Protein AF-A0A5N9ENJ8-F1 (afdb_monomer)

Nearest PDB structures (foldseek):
  2e7y-assembly1_A  TM=2.342E-01  e=4.769E+00  Thermotoga maritima
  7epo-assembly1_A-2  TM=2.580E-01  e=7.064E+00  Mycolicibacterium smegmatis MC2 155

Solvent-accessible surface area (backbone atoms only — not comparable to full-atom values): 13377 Å² total; per-residue (Å²): 130,87,77,76,78,78,70,38,72,47,76,42,82,70,36,34,41,37,46,44,65,45,77,41,65,90,48,96,64,94,38,57,43,40,31,26,36,40,35,36,28,32,78,52,98,89,38,86,38,46,44,34,39,36,35,33,30,79,74,77,26,28,38,28,34,6,48,69,31,91,81,50,75,92,82,69,66,75,93,44,65,88,70,44,55,52,98,83,52,57,32,45,60,46,75,59,50,72,81,84,58,46,57,52,61,63,39,49,54,55,42,54,75,74,42,42,42,64,49,32,37,73,21,68,36,55,73,64,24,72,58,61,51,68,67,54,42,63,67,43,47,62,57,54,48,50,36,42,53,47,37,43,44,38,66,58,80,60,73,76,76,81,62,42,85,49,74,48,79,58,86,76,36,33,40,11,38,31,85,46,71,48,96,89,68,45,36,32,50,30,41,30,35,29,30,72,38,85,34,15,85,79,49,54,68,60,30,83,36,52,58,29,35,39,38,55,23,77,78,70,30,27,36,25,38,13,40,90,56,47,45,48,72,48,72,61,61,74,89,81,102

Mean predicted aligned error: 8.81 Å

Foldseek 3Di:
DPDPDQDAWDDQFQKIKGKAKDFAQPDPPQGTWIAIKIFIWGQDPNDTATQKIFDQIPPQGKIWGQQPPPPQDPDDDPVCVPVQQDPDTDTGMDGDDCVVQPRRLVSVLVCCLPCVLVRSVNSVNNVVSVRGDSVSSVVGSVSNSVSRVLNRQAVDDFDADDQADDWDDDPQWIWHWHFDADPVGKTGIKTFIWGFDQHHPNDPRTDTWGQKMFTCIPPFTWIFGTRSVSRDIDTDDPVVD

Secondary structure (DSSP, 8-state):
---PPPP-EEEETTEEEEEEEEEE----SSS-EEEEEEEEEEEETTEEEEEEEEEEESS--EEEE-TT-TT----S-GGGTTTSB-TTSSSEEEEPPTTTT--HHHHHHHHHHHHHHHHHHHTT-HHHHHT--HHHHHHHHHHHHHHHHHHHHHT---------SEEEEETTEEEEEEEEE-TTS-EEEEEEEEEEEE--TTS-SEEEEEEEEEEEESSS-EEEE-GGGTT-EEE--TT--

Structure (mmCIF, N/CA/C/O backbone):
data_AF-A0A5N9ENJ8-F1
#
_entry.id   AF-A0A5N9ENJ8-F1
#
loop_
_atom_site.group_PDB
_atom_site.id
_atom_site.type_symbol
_atom_site.label_atom_id
_atom_site.label_alt_id
_atom_site.label_comp_id
_atom_site.label_asym_id
_atom_site.label_entity_id
_atom_site.label_seq_id
_atom_site.pdbx_PDB_ins_code
_atom_site.Cartn_x
_atom_site.Cartn_y
_atom_site.Cartn_z
_atom_site.occupancy
_atom_site.B_iso_or_equiv
_atom_site.auth_seq_id
_atom_site.auth_comp_id
_atom_site.auth_asym_id
_atom_site.auth_atom_id
_atom_site.pdbx_PDB_model_num
ATOM 1 N N . MET A 1 1 ? -16.360 6.186 -20.964 1.00 40.84 1 MET A N 1
ATOM 2 C CA . MET A 1 1 ? -16.919 5.608 -19.725 1.00 40.84 1 MET A CA 1
ATOM 3 C C . MET A 1 1 ? -16.612 6.584 -18.611 1.00 40.84 1 MET A C 1
ATOM 5 O O . MET A 1 1 ? -15.472 7.017 -18.528 1.00 40.84 1 MET A O 1
ATOM 9 N N . VAL A 1 2 ? -17.617 7.006 -17.845 1.00 39.22 2 VAL A N 1
ATOM 10 C CA . VAL A 1 2 ? -17.388 7.809 -16.638 1.00 39.22 2 VAL A CA 1
ATOM 11 C C . VAL A 1 2 ? -16.797 6.848 -15.617 1.00 39.22 2 VAL A C 1
ATOM 13 O O . VAL A 1 2 ? -17.452 5.877 -15.248 1.00 39.22 2 VAL A O 1
ATOM 16 N N . GLN A 1 3 ? -15.528 7.037 -15.274 1.00 51.78 3 GLN A N 1
ATOM 17 C CA . GLN A 1 3 ? -14.856 6.198 -14.295 1.00 51.78 3 GLN A CA 1
ATOM 18 C C . GLN A 1 3 ? -15.420 6.577 -12.925 1.00 51.78 3 GLN A C 1
ATOM 20 O O . GLN A 1 3 ? -15.308 7.733 -12.520 1.00 51.78 3 GLN A O 1
ATOM 25 N N . ALA A 1 4 ? -16.127 5.649 -12.278 1.00 62.47 4 ALA A N 1
ATOM 26 C CA . ALA A 1 4 ? -16.613 5.872 -10.924 1.00 62.47 4 ALA A CA 1
ATOM 27 C C . ALA A 1 4 ? -15.400 6.078 -10.009 1.00 62.47 4 ALA A C 1
ATOM 29 O O . ALA A 1 4 ? -14.408 5.359 -10.120 1.00 62.47 4 ALA A O 1
ATOM 30 N N . GLU A 1 5 ? -15.460 7.090 -9.150 1.00 79.31 5 GLU A N 1
ATOM 31 C CA . GLU A 1 5 ? -14.397 7.360 -8.190 1.00 79.31 5 GLU A CA 1
ATOM 32 C C . GLU A 1 5 ? -14.284 6.174 -7.221 1.00 79.31 5 GLU A C 1
ATOM 34 O O . GLU A 1 5 ? -15.289 5.731 -6.658 1.00 79.31 5 GLU A O 1
ATOM 39 N N . ILE A 1 6 ? -13.076 5.621 -7.064 1.00 83.81 6 ILE A N 1
ATOM 40 C CA . ILE A 1 6 ? -12.846 4.473 -6.179 1.00 83.81 6 ILE A CA 1
ATOM 41 C C . ILE A 1 6 ? -13.197 4.902 -4.752 1.00 83.81 6 ILE A C 1
ATOM 43 O O . ILE A 1 6 ? -12.620 5.855 -4.223 1.00 83.81 6 ILE A O 1
ATOM 47 N N . LYS A 1 7 ? -14.124 4.189 -4.104 1.00 91.38 7 LYS A N 1
ATOM 48 C CA . LYS A 1 7 ? -14.460 4.430 -2.697 1.00 91.38 7 LYS A CA 1
ATOM 49 C C . LYS A 1 7 ? -13.232 4.154 -1.834 1.00 91.38 7 LYS A C 1
ATOM 51 O O . LYS A 1 7 ? -12.696 3.047 -1.844 1.00 91.38 7 LYS A O 1
ATOM 56 N N . THR A 1 8 ? -12.797 5.159 -1.082 1.00 95.12 8 THR A N 1
ATOM 57 C CA . THR A 1 8 ? -11.573 5.102 -0.265 1.00 95.12 8 THR A CA 1
ATOM 58 C C . THR A 1 8 ? -11.843 5.124 1.234 1.00 95.12 8 THR A C 1
ATOM 60 O O . THR A 1 8 ? -10.928 4.829 1.994 1.00 95.12 8 THR A O 1
ATOM 63 N N . THR A 1 9 ? -13.065 5.436 1.671 1.00 97.44 9 THR A N 1
ATOM 64 C CA . THR A 1 9 ? -13.428 5.590 3.086 1.00 97.44 9 THR A CA 1
ATOM 65 C C . THR A 1 9 ? -14.595 4.679 3.455 1.00 97.44 9 THR A C 1
ATOM 67 O O . THR A 1 9 ? -15.570 4.577 2.709 1.00 97.44 9 THR A O 1
ATOM 70 N N . PHE A 1 10 ? -14.482 4.016 4.606 1.00 97.81 10 PHE A N 1
ATOM 71 C CA . PHE A 1 10 ? -15.426 3.010 5.082 1.00 97.81 10 PHE A CA 1
ATOM 72 C C . PHE A 1 10 ? -15.645 3.164 6.583 1.00 97.81 10 PHE A C 1
ATOM 74 O O . PHE A 1 10 ? -14.685 3.140 7.350 1.00 97.81 10 PHE A O 1
ATOM 81 N N . GLU A 1 11 ? -16.893 3.306 7.004 1.00 97.31 11 GLU A N 1
ATOM 82 C CA . GLU A 1 11 ? -17.265 3.414 8.415 1.00 97.31 11 GLU A CA 1
ATOM 83 C C . GLU A 1 11 ? -17.604 2.030 8.973 1.00 97.31 11 GLU A C 1
ATOM 85 O O . GLU A 1 11 ? -18.295 1.253 8.317 1.00 97.31 11 GLU A O 1
ATOM 90 N N . ALA A 1 12 ? -17.113 1.722 10.172 1.00 96.12 12 ALA A N 1
ATOM 91 C CA . ALA A 1 12 ? -17.395 0.481 10.880 1.00 96.12 12 ALA A CA 1
ATOM 92 C C . ALA A 1 12 ? -17.494 0.753 12.388 1.00 96.12 12 ALA A C 1
ATOM 94 O O . ALA A 1 12 ? -16.506 0.678 13.121 1.00 96.12 12 ALA A O 1
ATOM 95 N N . GLY A 1 13 ? -18.699 1.101 12.843 1.00 94.31 13 GLY A N 1
ATOM 96 C CA . GLY A 1 13 ? -18.941 1.465 14.238 1.00 94.31 13 GLY A CA 1
ATOM 97 C C . GLY A 1 13 ? -18.105 2.686 14.652 1.00 94.31 13 GLY A C 1
ATOM 98 O O . GLY A 1 13 ? -18.212 3.723 13.996 1.00 94.31 13 GLY A O 1
ATOM 99 N N . PRO A 1 14 ? -17.266 2.591 15.701 1.00 96.38 14 PRO A N 1
ATOM 100 C CA . PRO A 1 14 ? -16.506 3.731 16.217 1.00 96.38 14 PRO A CA 1
ATOM 101 C C . PRO A 1 14 ? -15.279 4.089 15.362 1.00 96.38 14 PRO A C 1
ATOM 103 O O . PRO A 1 14 ? -14.630 5.105 15.613 1.00 96.38 14 PRO A O 1
ATOM 106 N N . VAL A 1 15 ? -14.923 3.263 14.369 1.00 98.00 15 VAL A N 1
ATOM 107 C CA . VAL A 1 15 ? -13.746 3.482 13.521 1.00 98.00 15 VAL A CA 1
ATOM 108 C C . VAL A 1 15 ? -14.117 3.736 12.066 1.00 98.00 15 VAL A C 1
ATOM 110 O O . VAL A 1 15 ? -15.100 3.237 11.525 1.00 98.00 15 VAL A O 1
ATOM 113 N N . THR A 1 16 ? -13.266 4.502 11.398 1.00 98.38 16 THR A N 1
ATOM 114 C CA . THR A 1 16 ? -13.287 4.740 9.960 1.00 98.38 16 THR A CA 1
ATOM 115 C C . THR A 1 16 ? -12.000 4.209 9.343 1.00 98.38 16 THR A C 1
ATOM 117 O O . THR A 1 16 ? -10.902 4.621 9.724 1.00 98.38 16 THR A O 1
ATOM 120 N N . PHE A 1 17 ? -12.119 3.343 8.344 1.00 98.50 17 PHE A N 1
ATOM 121 C CA . PHE A 1 17 ? -11.008 2.916 7.505 1.00 98.50 17 PHE A CA 1
ATOM 122 C C . PHE A 1 17 ? -10.848 3.859 6.319 1.00 98.50 17 PHE A C 1
ATOM 124 O O . PHE A 1 17 ? -11.828 4.232 5.676 1.00 98.50 17 PHE A O 1
ATOM 131 N N . THR A 1 18 ? -9.610 4.218 5.994 1.00 97.88 18 THR A N 1
ATOM 132 C CA . THR A 1 18 ? -9.286 4.936 4.758 1.00 97.88 18 THR A CA 1
ATOM 133 C C . THR A 1 18 ? -8.151 4.235 4.023 1.00 97.88 18 THR A C 1
ATOM 135 O O . THR A 1 18 ? -7.078 4.054 4.590 1.00 97.88 18 THR A O 1
ATOM 138 N N . ALA A 1 19 ? -8.371 3.856 2.764 1.00 97.50 19 ALA A N 1
ATOM 139 C CA . ALA A 1 19 ? -7.356 3.283 1.884 1.00 97.50 19 ALA A CA 1
ATOM 140 C C . ALA A 1 19 ? -6.890 4.325 0.860 1.00 97.50 19 ALA A C 1
ATOM 142 O O . ALA A 1 19 ? -7.710 4.965 0.201 1.00 97.50 19 ALA A O 1
ATOM 143 N N . ARG A 1 20 ? -5.575 4.504 0.710 1.00 94.94 20 ARG A N 1
ATOM 144 C CA . ARG A 1 20 ? -4.973 5.438 -0.256 1.00 94.94 20 ARG A CA 1
ATOM 145 C C . ARG A 1 20 ? -3.733 4.832 -0.885 1.00 94.94 20 ARG A C 1
ATOM 147 O O . ARG A 1 20 ? -2.981 4.136 -0.212 1.00 94.94 20 ARG A O 1
ATOM 154 N N . HIS A 1 21 ? -3.498 5.122 -2.160 1.00 92.44 21 HIS A N 1
ATOM 155 C CA . HIS A 1 21 ? -2.198 4.853 -2.764 1.00 92.44 21 HIS A CA 1
ATOM 156 C C . HIS A 1 21 ? -1.217 5.965 -2.382 1.00 92.44 21 HIS A C 1
ATOM 158 O O . HIS A 1 21 ? -1.548 7.144 -2.508 1.00 92.44 21 HIS A O 1
ATOM 164 N N . GLU A 1 22 ? -0.016 5.600 -1.950 1.00 90.00 22 GLU A N 1
ATOM 165 C CA . GLU A 1 22 ? 1.023 6.537 -1.524 1.00 90.00 22 GLU A CA 1
ATOM 166 C C . GLU A 1 22 ? 2.356 6.230 -2.216 1.00 90.00 22 GLU A C 1
ATOM 168 O O . GLU A 1 22 ? 2.663 5.078 -2.529 1.00 90.00 22 GLU A O 1
ATOM 173 N N . LEU A 1 23 ? 3.137 7.287 -2.454 1.00 83.50 23 LEU A N 1
ATOM 174 C CA . LEU A 1 23 ? 4.566 7.196 -2.744 1.00 83.50 23 LEU A CA 1
ATOM 175 C C . LEU A 1 23 ? 5.309 7.442 -1.432 1.00 83.50 23 LEU A C 1
ATOM 177 O O . LEU A 1 23 ? 4.994 8.394 -0.720 1.00 83.50 23 LEU A O 1
ATOM 181 N N . TRP A 1 24 ? 6.276 6.592 -1.120 1.00 71.44 24 TRP A N 1
ATOM 182 C CA . TRP A 1 24 ? 7.041 6.651 0.116 1.00 71.44 24 TRP A CA 1
ATOM 183 C C . TRP A 1 24 ? 8.533 6.774 -0.197 1.00 71.44 24 TRP A C 1
ATOM 185 O O . TRP A 1 24 ? 9.171 5.848 -0.696 1.00 71.44 24 TRP A O 1
ATOM 195 N N . ASP A 1 25 ? 9.091 7.948 0.074 1.00 64.81 25 ASP A N 1
ATOM 196 C CA . ASP A 1 25 ? 10.444 8.369 -0.302 1.00 64.81 25 ASP A CA 1
ATOM 197 C C . ASP A 1 25 ? 11.521 8.027 0.743 1.00 64.81 25 ASP A C 1
ATOM 199 O O . ASP A 1 25 ? 12.684 8.385 0.575 1.00 64.81 25 ASP A O 1
ATOM 203 N N . GLY A 1 26 ? 11.172 7.271 1.790 1.00 52.94 26 GLY A N 1
ATOM 204 C CA . GLY A 1 26 ? 12.074 6.913 2.892 1.00 52.94 26 GLY A CA 1
ATOM 205 C C . GLY A 1 26 ? 13.292 6.049 2.520 1.00 52.94 26 GLY A C 1
ATOM 206 O O . GLY A 1 26 ? 14.124 5.781 3.385 1.00 52.94 26 GLY A O 1
ATOM 207 N N . ASN A 1 27 ? 13.435 5.634 1.254 1.00 51.44 27 ASN A N 1
ATOM 208 C CA . ASN A 1 27 ? 14.606 4.914 0.747 1.00 51.44 27 ASN A CA 1
ATOM 209 C C . ASN A 1 27 ? 15.532 5.839 -0.063 1.00 51.44 27 ASN A C 1
ATOM 211 O O . ASN A 1 27 ? 15.164 6.345 -1.115 1.00 51.44 27 ASN A O 1
ATOM 215 N N . ILE A 1 28 ? 16.785 5.967 0.389 1.00 46.94 28 ILE A N 1
ATOM 216 C CA . ILE A 1 28 ? 17.837 6.853 -0.164 1.00 46.94 28 ILE A CA 1
ATOM 217 C C . ILE A 1 28 ? 18.505 6.285 -1.444 1.00 46.94 28 ILE A C 1
ATOM 219 O O . ILE A 1 28 ? 19.546 6.763 -1.880 1.00 46.94 28 ILE A O 1
ATOM 223 N N . GLN A 1 29 ? 17.940 5.263 -2.091 1.00 48.88 29 GLN A N 1
ATOM 224 C CA . GLN A 1 29 ? 18.534 4.675 -3.300 1.00 48.88 29 GLN A CA 1
ATOM 225 C C . GLN A 1 29 ? 17.509 4.657 -4.443 1.00 48.88 29 GLN A C 1
ATOM 227 O O . GLN A 1 29 ? 16.580 3.852 -4.475 1.00 48.88 29 GLN A O 1
ATOM 232 N N . ASP A 1 30 ? 17.725 5.597 -5.360 1.00 54.69 30 ASP A N 1
ATOM 233 C CA . ASP A 1 30 ? 17.212 5.745 -6.723 1.00 54.69 30 ASP A CA 1
ATOM 234 C C . ASP A 1 30 ? 15.706 5.904 -6.999 1.00 54.69 30 ASP A C 1
ATOM 236 O O . ASP A 1 30 ? 15.410 6.667 -7.914 1.00 54.69 30 ASP A O 1
ATOM 240 N N . HIS A 1 31 ? 14.751 5.318 -6.258 1.00 61.41 31 HIS A N 1
ATOM 241 C CA . HIS A 1 31 ? 13.303 5.598 -6.433 1.00 61.41 31 HIS A CA 1
ATOM 242 C C . HIS A 1 31 ? 12.487 5.388 -5.146 1.00 61.41 31 HIS A C 1
ATOM 244 O O . HIS A 1 31 ? 12.773 4.485 -4.355 1.00 61.41 31 HIS A O 1
ATOM 250 N N . ALA A 1 32 ? 11.422 6.182 -4.970 1.00 72.56 32 ALA A N 1
ATOM 251 C CA . ALA A 1 32 ? 10.461 6.019 -3.876 1.00 72.56 32 ALA A CA 1
ATOM 252 C C . ALA A 1 32 ? 9.774 4.639 -3.928 1.00 72.56 32 ALA A C 1
ATOM 254 O O . ALA A 1 32 ? 9.464 4.117 -5.002 1.00 72.56 32 ALA A O 1
ATOM 255 N N . ASP A 1 33 ? 9.524 4.046 -2.760 1.00 81.06 33 ASP A N 1
ATOM 256 C CA . ASP A 1 33 ? 8.585 2.934 -2.629 1.00 81.06 33 ASP A CA 1
ATOM 257 C C . ASP A 1 33 ? 7.153 3.394 -2.901 1.00 81.06 33 ASP A C 1
ATOM 259 O O . ASP A 1 33 ? 6.864 4.589 -2.960 1.00 81.06 33 ASP A O 1
ATOM 263 N N . GLN A 1 34 ? 6.241 2.445 -3.063 1.00 85.38 34 GLN A N 1
ATOM 264 C CA . GLN A 1 34 ? 4.838 2.756 -3.280 1.00 85.38 34 GLN A CA 1
ATOM 265 C C . GLN A 1 34 ? 3.922 1.609 -2.877 1.00 85.38 34 GLN A C 1
ATOM 267 O O . GLN A 1 34 ? 4.342 0.461 -2.742 1.00 85.38 34 GLN A O 1
ATOM 272 N N . GLY A 1 35 ? 2.641 1.922 -2.748 1.00 90.69 35 GLY A N 1
ATOM 273 C CA . GLY A 1 35 ? 1.574 0.942 -2.613 1.00 90.69 35 GLY A CA 1
ATOM 274 C C . GLY A 1 35 ? 0.402 1.531 -1.851 1.00 90.69 35 GLY A C 1
ATOM 275 O O . GLY A 1 35 ? 0.177 2.738 -1.892 1.00 90.69 35 GLY A O 1
ATOM 276 N N . VAL A 1 36 ? -0.354 0.683 -1.153 1.00 95.31 36 VAL A N 1
ATOM 277 C CA . VAL A 1 36 ? -1.578 1.116 -0.468 1.00 95.31 36 VAL A CA 1
ATOM 278 C C . VAL A 1 36 ? -1.349 1.259 1.028 1.00 95.31 36 VAL A C 1
ATOM 280 O O . VAL A 1 36 ? -0.942 0.322 1.704 1.00 95.31 36 VAL A O 1
ATOM 283 N N . SER A 1 37 ? -1.647 2.441 1.543 1.00 96.12 37 SER A N 1
ATOM 284 C CA . SER A 1 37 ? -1.744 2.755 2.961 1.00 96.12 37 SER A CA 1
ATOM 285 C C . SER A 1 37 ? -3.196 2.575 3.400 1.00 96.12 37 SER A C 1
ATOM 287 O O . SER A 1 37 ? -4.106 3.139 2.786 1.00 96.12 37 SER A O 1
ATOM 289 N N . ILE A 1 38 ? -3.423 1.763 4.432 1.00 98.38 38 ILE A N 1
ATOM 290 C CA . ILE A 1 38 ? -4.734 1.564 5.055 1.00 98.38 38 ILE A CA 1
ATOM 291 C C . ILE A 1 38 ? -4.663 2.123 6.470 1.00 98.38 38 ILE A C 1
ATOM 293 O O . ILE A 1 38 ? -3.892 1.653 7.305 1.00 98.38 38 ILE A O 1
ATOM 297 N N . VAL A 1 39 ? -5.469 3.140 6.731 1.00 97.88 39 VAL A N 1
ATOM 298 C CA . VAL A 1 39 ? -5.475 3.903 7.976 1.00 97.88 39 VAL A CA 1
ATOM 299 C C . VAL A 1 39 ? -6.751 3.586 8.745 1.00 97.88 39 VAL A C 1
ATOM 301 O O . VAL A 1 39 ? -7.832 3.608 8.161 1.00 97.88 39 VAL A O 1
ATOM 304 N N . VAL A 1 40 ? -6.629 3.311 10.044 1.00 98.44 40 VAL A N 1
ATOM 305 C CA . VAL A 1 40 ? -7.758 3.168 10.974 1.00 98.44 40 VAL A CA 1
ATOM 306 C C . VAL A 1 40 ? -7.833 4.434 11.814 1.00 98.44 40 VAL A C 1
ATOM 308 O O . VAL A 1 40 ? -6.867 4.775 12.497 1.00 98.44 40 VAL A O 1
ATOM 311 N N . GLN A 1 41 ? -8.957 5.139 11.743 1.00 98.19 41 GLN A N 1
ATOM 312 C CA . GLN A 1 41 ? -9.162 6.425 12.405 1.00 98.19 41 GLN A CA 1
ATOM 313 C C . GLN A 1 41 ? -10.398 6.391 13.297 1.00 98.19 41 GLN A C 1
ATOM 315 O O . GLN A 1 41 ? -11.334 5.655 13.004 1.00 98.19 41 GLN A O 1
ATOM 320 N N . ALA A 1 42 ? -10.434 7.230 14.323 1.00 97.94 42 ALA A N 1
ATOM 321 C CA . ALA A 1 42 ? -11.639 7.511 15.101 1.00 97.94 42 ALA A CA 1
ATOM 322 C C . ALA A 1 42 ? -11.606 8.950 15.618 1.00 97.94 42 ALA A C 1
ATOM 324 O O . ALA A 1 42 ? -10.583 9.629 15.506 1.00 97.94 42 ALA A O 1
ATOM 325 N N . GLU A 1 43 ? -12.716 9.409 16.184 1.00 96.88 43 GLU A N 1
ATOM 326 C CA . GLU A 1 43 ? -12.742 10.662 16.930 1.00 96.88 43 GLU A CA 1
ATOM 327 C C . GLU A 1 43 ? -12.141 10.445 18.326 1.00 96.88 43 GLU A C 1
ATOM 329 O O . GLU A 1 43 ? -12.640 9.645 19.115 1.00 96.88 43 GLU A O 1
ATOM 334 N N . VAL A 1 44 ? -11.055 11.151 18.634 1.00 95.00 44 VAL A N 1
ATOM 335 C CA . VAL A 1 44 ? -10.405 11.154 19.947 1.00 95.00 44 VAL A CA 1
ATOM 336 C C . VAL A 1 44 ? -10.288 12.607 20.387 1.00 95.00 44 VAL A C 1
ATOM 338 O O . VAL A 1 44 ? -9.686 13.423 19.698 1.00 95.00 44 VAL A O 1
ATOM 341 N N . ASN A 1 45 ? -10.885 12.952 21.530 1.00 92.25 45 ASN A N 1
ATOM 342 C CA . ASN A 1 45 ? -10.892 14.322 22.066 1.00 92.25 45 ASN A CA 1
ATOM 343 C C . ASN A 1 45 ? -11.405 15.393 21.074 1.00 92.25 45 ASN A C 1
ATOM 345 O O . ASN A 1 45 ? -10.953 16.535 21.113 1.00 92.25 45 ASN A O 1
ATOM 349 N N . GLY A 1 46 ? -12.352 15.036 20.199 1.00 91.75 46 GLY A N 1
ATOM 350 C CA . GLY A 1 46 ? -12.926 15.945 19.198 1.00 91.75 46 GLY A CA 1
ATOM 351 C C . GLY A 1 46 ? -12.108 16.088 17.910 1.00 91.75 46 GLY A C 1
ATOM 352 O O . GLY A 1 46 ? -12.475 16.881 17.044 1.00 91.75 46 GLY A O 1
ATOM 353 N N . GLU A 1 47 ? -11.019 15.330 17.756 1.00 93.62 47 GLU A N 1
ATOM 354 C CA . GLU A 1 47 ? -10.188 15.321 16.552 1.00 93.62 47 GLU A CA 1
ATOM 355 C C . GLU A 1 47 ? -10.183 13.942 15.890 1.00 93.62 47 GLU A C 1
ATOM 357 O O . GLU A 1 47 ? -10.279 12.906 16.546 1.00 93.62 47 GLU A O 1
ATOM 362 N N . LYS A 1 48 ? -10.065 13.912 14.559 1.00 94.69 48 LYS A N 1
ATOM 363 C CA . LYS A 1 48 ? -9.943 12.657 13.815 1.00 94.69 48 LYS A CA 1
ATOM 364 C C . LYS A 1 48 ? -8.508 12.146 13.920 1.00 94.69 48 LYS A C 1
ATOM 366 O O . LYS A 1 48 ? -7.638 12.629 13.201 1.00 94.69 48 LYS A O 1
ATOM 371 N N . THR A 1 49 ? -8.291 11.144 14.760 1.00 95.94 49 THR A N 1
ATOM 372 C CA . THR A 1 49 ? -6.965 10.616 15.091 1.00 95.94 49 THR A CA 1
ATOM 373 C C . THR A 1 49 ? -6.697 9.292 14.390 1.00 95.94 49 THR A C 1
ATOM 375 O O . THR A 1 49 ? -7.569 8.422 14.318 1.00 95.94 49 THR A O 1
ATOM 378 N N . ILE A 1 50 ? -5.479 9.111 13.881 1.00 96.94 50 ILE A N 1
ATOM 379 C CA . ILE A 1 50 ? -5.007 7.838 13.337 1.00 96.94 50 ILE A CA 1
ATOM 380 C C . ILE A 1 50 ? -4.597 6.905 14.479 1.00 96.94 50 ILE A C 1
ATOM 382 O O . ILE A 1 50 ? -3.572 7.093 15.134 1.00 96.94 50 ILE A O 1
ATOM 386 N N . LEU A 1 51 ? -5.371 5.836 14.654 1.00 97.12 51 LEU A N 1
ATOM 387 C CA . LEU A 1 51 ? -5.147 4.834 15.694 1.00 97.12 51 LEU A CA 1
ATOM 388 C C . LEU A 1 51 ? -4.144 3.767 15.245 1.00 97.12 51 LEU A C 1
ATOM 390 O O . LEU A 1 51 ? -3.270 3.358 16.009 1.00 97.12 51 LEU A O 1
ATOM 394 N N . LEU A 1 52 ? -4.271 3.313 13.995 1.00 97.81 52 LEU A N 1
ATOM 395 C CA . LEU A 1 52 ? -3.412 2.309 13.367 1.00 97.81 52 LEU A CA 1
ATOM 396 C C . LEU A 1 52 ? -3.155 2.684 11.910 1.00 97.81 52 LEU A C 1
ATOM 398 O O . LEU A 1 52 ? -4.011 3.266 11.239 1.00 97.81 52 LEU A O 1
ATOM 402 N N . ARG A 1 53 ? -2.005 2.268 11.388 1.00 96.62 53 ARG A N 1
ATOM 403 C CA . ARG A 1 53 ? -1.681 2.388 9.964 1.00 96.62 53 ARG A CA 1
ATOM 404 C C . ARG A 1 53 ? -1.042 1.105 9.457 1.00 96.62 53 ARG A C 1
ATOM 406 O O . ARG A 1 53 ? -0.112 0.606 10.077 1.00 96.62 53 ARG A O 1
ATOM 413 N N . PHE A 1 54 ? -1.503 0.605 8.318 1.00 97.31 54 PHE A N 1
ATOM 414 C CA . PHE A 1 54 ? -0.942 -0.545 7.615 1.00 97.31 54 PHE A CA 1
ATOM 415 C C . PHE A 1 54 ? -0.386 -0.085 6.268 1.00 97.31 54 PHE A C 1
ATOM 417 O O . PHE A 1 54 ? -1.132 0.334 5.384 1.00 97.31 54 PHE A O 1
ATOM 424 N N . ASN A 1 55 ? 0.928 -0.172 6.106 1.00 94.75 55 ASN A N 1
ATOM 425 C CA . ASN A 1 55 ? 1.624 0.124 4.863 1.00 94.75 55 ASN A CA 1
ATOM 426 C C . ASN A 1 55 ? 1.741 -1.159 4.042 1.00 94.75 55 ASN A C 1
ATOM 428 O O . ASN A 1 55 ? 2.616 -1.994 4.277 1.00 94.75 55 ASN A O 1
ATOM 432 N N . CYS A 1 56 ? 0.861 -1.312 3.058 1.00 95.31 56 CYS A N 1
ATOM 433 C CA . CYS A 1 56 ? 0.889 -2.399 2.087 1.00 95.31 56 CYS A CA 1
ATOM 434 C C . CYS A 1 56 ? 1.696 -1.975 0.850 1.00 95.31 56 CYS A C 1
ATOM 436 O O . CYS A 1 56 ? 1.170 -1.924 -0.266 1.00 95.31 56 CYS A O 1
ATOM 438 N N . PHE A 1 57 ? 2.961 -1.613 1.072 1.00 91.00 57 PHE A N 1
ATOM 439 C CA . PHE A 1 57 ? 3.889 -1.177 0.028 1.00 91.00 57 PHE A CA 1
ATOM 440 C C . PHE A 1 57 ? 4.598 -2.351 -0.652 1.00 91.00 57 PHE A C 1
ATOM 442 O O . PHE A 1 57 ? 4.553 -3.489 -0.176 1.00 91.00 57 PHE A O 1
ATOM 449 N N . ASP A 1 58 ? 5.239 -2.085 -1.789 1.00 85.31 58 ASP A N 1
ATOM 450 C CA . ASP A 1 58 ? 5.955 -3.111 -2.543 1.00 85.31 58 ASP A CA 1
ATOM 451 C C . ASP A 1 58 ? 7.096 -3.710 -1.707 1.00 85.31 58 ASP A C 1
ATOM 453 O O . ASP A 1 58 ? 7.223 -4.943 -1.642 1.00 85.31 58 ASP A O 1
ATOM 457 N N . ILE A 1 59 ? 7.873 -2.848 -1.029 1.00 82.81 59 ILE A N 1
ATOM 458 C CA . ILE A 1 59 ? 9.053 -3.241 -0.245 1.00 82.81 59 ILE A CA 1
ATOM 459 C C . ILE A 1 59 ? 8.855 -3.040 1.263 1.00 82.81 59 ILE A C 1
ATOM 461 O O . ILE A 1 59 ? 8.886 -4.023 2.001 1.00 82.81 59 ILE A O 1
ATOM 465 N N . GLU A 1 60 ? 8.631 -1.816 1.745 1.00 84.25 60 GLU A N 1
ATOM 466 C CA . GLU A 1 60 ? 8.543 -1.504 3.184 1.00 84.25 60 GLU A CA 1
ATOM 467 C C . GLU A 1 60 ? 7.146 -1.784 3.750 1.00 84.25 60 GLU A C 1
ATOM 469 O O . GLU A 1 60 ? 6.416 -0.912 4.233 1.00 84.25 60 GLU A O 1
ATOM 474 N N . ARG A 1 61 ? 6.778 -3.066 3.699 1.00 90.75 61 ARG A N 1
ATOM 475 C CA . ARG A 1 61 ? 5.550 -3.599 4.287 1.00 90.75 61 ARG A CA 1
ATOM 476 C C . ARG A 1 61 ? 5.629 -3.487 5.801 1.00 90.75 61 ARG A C 1
ATOM 478 O O . ARG A 1 61 ? 6.524 -4.053 6.430 1.00 90.75 61 ARG A O 1
ATOM 485 N N . SER A 1 62 ? 4.705 -2.751 6.397 1.00 92.56 62 SER A N 1
ATOM 486 C CA . SER A 1 62 ? 4.746 -2.463 7.830 1.00 92.56 62 SER A CA 1
ATOM 487 C C . SER A 1 62 ? 3.370 -2.149 8.398 1.00 92.56 62 SER A C 1
ATOM 489 O O . SER A 1 62 ? 2.418 -1.890 7.667 1.00 92.56 62 SER A O 1
ATOM 491 N N . TYR A 1 63 ? 3.260 -2.166 9.719 1.00 94.31 63 TYR A N 1
ATOM 492 C CA . TYR A 1 63 ? 2.106 -1.658 10.447 1.00 94.31 63 TYR A CA 1
ATOM 493 C C . TYR A 1 63 ? 2.564 -0.860 11.667 1.00 94.31 63 TYR A C 1
ATOM 495 O O . TYR A 1 63 ? 3.632 -1.114 12.225 1.00 94.31 63 TYR A O 1
ATOM 503 N N . ILE A 1 64 ? 1.781 0.142 12.049 1.00 92.62 64 ILE A N 1
ATOM 504 C CA . ILE A 1 64 ? 2.140 1.137 13.058 1.00 92.62 64 ILE A CA 1
ATOM 505 C C . ILE A 1 64 ? 1.004 1.244 14.070 1.00 92.62 64 ILE A C 1
ATOM 507 O O . ILE A 1 64 ? -0.144 1.480 13.688 1.00 92.62 64 ILE A O 1
ATOM 511 N N . TYR A 1 65 ? 1.339 1.095 15.351 1.00 93.81 65 TYR A N 1
ATOM 512 C CA . TYR A 1 65 ? 0.432 1.366 16.466 1.00 93.81 65 TYR A CA 1
ATOM 513 C C . TYR A 1 65 ? 0.523 2.820 16.900 1.00 93.81 65 TYR A C 1
ATOM 515 O O . TYR A 1 65 ? 1.636 3.324 17.052 1.00 93.81 65 TYR A O 1
ATOM 523 N N . GLY A 1 66 ? -0.627 3.454 17.138 1.00 92.81 66 GLY A N 1
ATOM 524 C CA . GLY A 1 66 ? -0.734 4.795 17.711 1.00 92.81 66 GLY A CA 1
ATOM 525 C C . GLY A 1 66 ? 0.167 5.838 17.043 1.00 92.81 66 GLY A C 1
ATOM 526 O O . GLY A 1 66 ? 0.899 6.511 17.765 1.00 92.81 66 GLY A O 1
ATOM 527 N N . PRO A 1 67 ? 0.175 5.974 15.700 1.00 91.12 67 PRO A N 1
ATOM 528 C CA . PRO A 1 67 ? 1.032 6.945 15.012 1.00 91.12 67 PRO A CA 1
ATOM 529 C C . PRO A 1 67 ? 0.771 8.401 15.424 1.00 91.12 67 PRO A C 1
ATOM 531 O O . PRO A 1 67 ? 1.624 9.248 15.190 1.00 91.12 67 PRO A O 1
ATOM 534 N N . GLU A 1 68 ? -0.371 8.686 16.052 1.00 92.00 68 GLU A N 1
ATOM 535 C CA . GLU A 1 68 ? -0.726 9.998 16.607 1.00 92.00 68 GLU A CA 1
ATOM 536 C C . GLU A 1 68 ? -0.971 9.949 18.129 1.00 92.00 68 GLU A C 1
ATOM 538 O O . GLU A 1 68 ? -1.511 10.892 18.700 1.00 92.00 68 GLU A O 1
ATOM 543 N N . ASN A 1 69 ? -0.571 8.867 18.812 1.00 90.69 69 ASN A N 1
ATOM 544 C CA . ASN A 1 69 ? -0.705 8.750 20.265 1.00 90.69 69 ASN A CA 1
ATOM 545 C C . ASN A 1 69 ? 0.589 9.206 20.977 1.00 90.69 69 ASN A C 1
ATOM 547 O O . ASN A 1 69 ? 1.583 8.472 20.934 1.00 90.69 69 ASN A O 1
ATOM 551 N N . PRO A 1 70 ? 0.609 10.375 21.651 1.00 85.50 70 PRO A N 1
ATOM 552 C CA . PRO A 1 70 ? 1.786 10.849 22.390 1.00 85.50 70 PRO A CA 1
ATOM 553 C C . PRO A 1 70 ? 2.122 9.997 23.609 1.00 85.50 70 PRO A C 1
ATOM 555 O O . PRO A 1 70 ? 3.284 9.924 24.001 1.00 85.50 70 PRO A O 1
ATOM 558 N N . ASP A 1 71 ? 1.123 9.322 24.169 1.00 86.25 71 ASP A N 1
ATOM 559 C CA . ASP A 1 71 ? 1.237 8.552 25.401 1.00 86.25 71 ASP A CA 1
ATOM 560 C C . ASP A 1 71 ? 1.406 7.050 25.125 1.00 86.25 71 ASP A C 1
ATOM 562 O O . ASP A 1 71 ? 1.241 6.215 26.023 1.00 86.25 71 ASP A O 1
ATOM 566 N N . LEU A 1 72 ? 1.725 6.675 23.876 1.00 86.44 72 LEU A N 1
ATOM 567 C CA . LEU A 1 72 ? 1.915 5.278 23.508 1.00 86.44 72 LEU A CA 1
ATOM 568 C C . LEU A 1 72 ? 3.045 4.665 24.338 1.00 86.44 72 LEU A C 1
ATOM 570 O O . LEU A 1 72 ? 4.210 5.060 24.255 1.00 86.44 72 LEU A O 1
ATOM 574 N N . LYS A 1 73 ? 2.705 3.635 25.113 1.00 79.19 73 LYS A N 1
ATOM 575 C CA . LYS A 1 73 ? 3.678 2.929 25.944 1.00 79.19 73 LYS A CA 1
ATOM 576 C C . LYS A 1 73 ? 4.726 2.245 25.070 1.00 79.19 73 LYS A C 1
ATOM 578 O O . LYS A 1 73 ? 4.406 1.506 24.135 1.00 79.19 73 LYS A O 1
ATOM 583 N N . SER A 1 74 ? 5.996 2.433 25.419 1.00 68.19 74 SER A N 1
ATOM 584 C CA . SER A 1 74 ? 7.101 1.706 24.796 1.00 68.19 74 SER A CA 1
ATOM 585 C C . SER A 1 74 ? 7.136 0.258 25.301 1.00 68.19 74 SER A C 1
ATOM 587 O O . SER A 1 74 ? 7.947 -0.103 26.144 1.00 68.19 74 SER A O 1
ATOM 589 N N . ASP A 1 75 ? 6.239 -0.586 24.784 1.00 65.69 75 ASP A N 1
ATOM 590 C CA . ASP A 1 75 ? 6.182 -2.012 25.135 1.00 65.69 75 ASP A CA 1
ATOM 591 C C . ASP A 1 75 ? 6.811 -2.870 24.039 1.00 65.69 75 ASP A C 1
ATOM 593 O O . ASP A 1 75 ? 6.253 -3.049 22.947 1.00 65.69 75 ASP A O 1
ATOM 597 N N . GLY A 1 76 ? 8.017 -3.382 24.289 1.00 63.19 76 GLY A N 1
ATOM 598 C CA . GLY A 1 76 ? 8.737 -4.302 23.408 1.00 63.19 76 GLY A CA 1
ATOM 599 C C . GLY A 1 76 ? 10.078 -4.746 23.998 1.00 63.19 76 GLY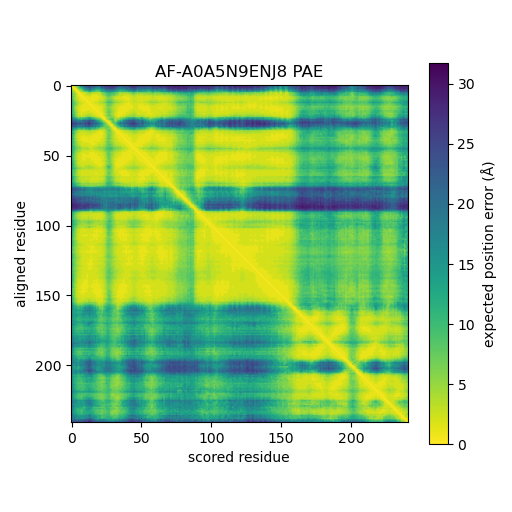 A C 1
ATOM 600 O O . GLY A 1 76 ? 10.441 -4.310 25.088 1.00 63.19 76 GLY A O 1
ATOM 601 N N . PRO A 1 77 ? 10.828 -5.616 23.301 1.00 61.91 77 PRO A N 1
ATOM 602 C CA . PRO A 1 77 ? 12.129 -6.064 23.779 1.00 61.91 77 PRO A CA 1
ATOM 603 C C . PRO A 1 77 ? 13.039 -4.859 24.036 1.00 61.91 77 PRO A C 1
ATOM 605 O O . PRO A 1 77 ? 13.278 -4.074 23.120 1.00 61.91 77 PRO A O 1
ATOM 608 N N . MET A 1 78 ? 13.577 -4.734 25.253 1.00 63.59 78 MET A N 1
ATOM 609 C CA . MET A 1 78 ? 14.453 -3.616 25.651 1.00 63.59 78 MET A CA 1
ATOM 610 C C . MET A 1 78 ? 15.640 -3.414 24.696 1.00 63.59 78 MET A C 1
ATOM 612 O O . MET A 1 78 ? 16.100 -2.295 24.504 1.00 63.59 78 MET A O 1
ATOM 616 N N . MET A 1 79 ? 16.092 -4.486 24.037 1.00 62.78 79 MET A N 1
ATOM 617 C CA . MET A 1 79 ? 17.161 -4.463 23.028 1.00 62.78 79 MET A CA 1
ATOM 618 C C . MET A 1 79 ? 16.813 -3.659 21.761 1.00 62.78 79 MET A C 1
ATOM 620 O O . MET A 1 79 ? 17.702 -3.357 20.967 1.00 62.78 79 MET A O 1
ATOM 624 N N . LEU A 1 80 ? 15.532 -3.346 21.548 1.00 55.62 80 LEU A N 1
ATOM 625 C CA . LEU A 1 80 ? 15.014 -2.577 20.414 1.00 55.62 80 LEU A CA 1
ATOM 626 C C . LEU A 1 80 ? 14.578 -1.153 20.804 1.00 55.62 80 LEU A C 1
ATOM 628 O O . LEU A 1 80 ? 14.165 -0.388 19.929 1.00 55.62 80 LEU A O 1
ATOM 632 N N . ALA A 1 81 ? 14.680 -0.783 22.087 1.00 57.09 81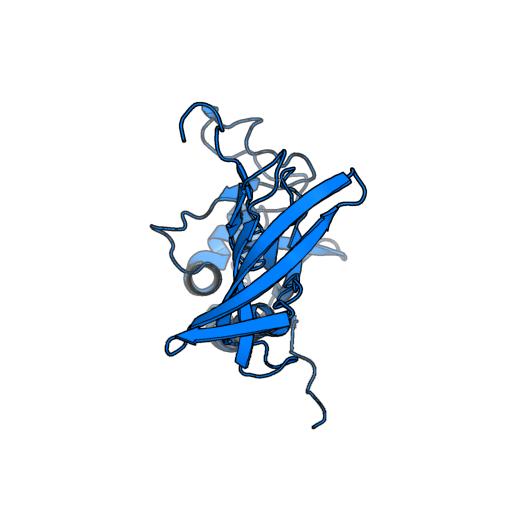 ALA A N 1
ATOM 633 C CA . ALA A 1 81 ? 14.394 0.573 22.552 1.00 57.09 81 ALA A CA 1
ATOM 634 C C . ALA A 1 81 ? 15.288 1.592 21.814 1.00 57.09 81 ALA A C 1
ATOM 636 O O . ALA A 1 81 ? 16.483 1.352 21.632 1.00 57.09 81 ALA A O 1
ATOM 637 N N . GLY A 1 82 ? 14.702 2.688 21.320 1.00 55.97 82 GLY A N 1
ATOM 638 C CA . GLY A 1 82 ? 15.394 3.696 20.502 1.00 55.97 82 GLY A CA 1
ATOM 639 C C . GLY A 1 82 ? 15.704 3.294 19.049 1.00 55.97 82 GLY A C 1
ATOM 640 O O . GLY A 1 82 ? 16.258 4.102 18.311 1.00 55.97 82 GLY A O 1
ATOM 641 N N . ARG A 1 83 ? 15.369 2.066 18.607 1.00 52.66 83 ARG A N 1
ATOM 642 C CA . ARG A 1 83 ? 15.488 1.622 17.194 1.00 52.66 83 ARG A CA 1
ATOM 643 C C . ARG A 1 83 ? 14.146 1.416 16.489 1.00 52.66 83 ARG A C 1
ATOM 645 O O . ARG A 1 83 ? 14.115 1.346 15.266 1.00 52.66 83 ARG A O 1
ATOM 652 N N . THR A 1 84 ? 13.059 1.274 17.249 1.00 51.00 84 THR A N 1
ATOM 653 C CA . THR A 1 84 ? 11.674 1.168 16.739 1.00 51.00 84 THR A CA 1
ATOM 654 C C . THR A 1 84 ? 10.905 2.485 16.820 1.00 51.00 84 THR A C 1
ATOM 656 O O . THR A 1 84 ? 9.709 2.515 16.538 1.00 51.00 84 THR A O 1
ATOM 659 N N . GLU A 1 85 ? 11.570 3.547 17.267 1.00 51.62 85 GLU A N 1
ATOM 660 C CA . GLU A 1 85 ? 11.068 4.914 17.192 1.00 51.62 85 GLU A CA 1
ATOM 661 C C . GLU A 1 85 ? 11.275 5.367 15.747 1.00 51.62 85 GLU A C 1
ATOM 663 O O . GLU A 1 85 ? 12.400 5.354 15.242 1.00 51.62 85 GLU A O 1
ATOM 668 N N . ASN A 1 86 ? 10.182 5.656 15.040 1.00 48.97 86 ASN A N 1
ATOM 669 C CA . ASN A 1 86 ? 10.251 6.156 13.672 1.00 48.97 86 ASN A CA 1
ATOM 670 C C . ASN A 1 86 ? 11.191 7.366 13.623 1.00 48.97 86 ASN A C 1
ATOM 672 O O . ASN A 1 86 ? 11.095 8.273 14.446 1.00 48.97 86 ASN A O 1
ATOM 676 N N . SER A 1 87 ? 12.037 7.434 12.598 1.00 42.53 87 SER A N 1
ATOM 677 C CA . SER A 1 87 ? 12.907 8.586 12.330 1.00 42.53 87 SER A CA 1
ATOM 678 C C . SER A 1 87 ? 12.141 9.883 12.006 1.00 42.53 87 SER A C 1
ATOM 680 O O . SER A 1 87 ? 12.769 10.913 11.771 1.00 42.53 87 SER A O 1
ATOM 682 N N . THR A 1 88 ? 10.802 9.848 11.975 1.00 43.81 88 THR A N 1
ATOM 683 C CA . THR A 1 88 ? 9.939 10.922 11.460 1.00 43.81 88 THR A CA 1
ATOM 684 C C . THR A 1 88 ? 8.616 11.151 12.209 1.00 43.81 88 THR A C 1
ATOM 686 O O . THR A 1 88 ? 7.883 12.055 11.817 1.00 43.81 88 THR A O 1
ATOM 689 N N . GLY A 1 89 ? 8.261 10.415 13.272 1.00 53.91 89 GLY A N 1
ATOM 690 C CA . GLY A 1 89 ? 6.956 10.635 13.915 1.00 53.91 89 GLY A CA 1
ATOM 691 C C . GLY A 1 89 ? 6.598 9.656 15.027 1.00 53.91 89 GLY A C 1
ATOM 692 O O . GLY A 1 89 ? 7.272 8.657 15.236 1.00 53.91 89 GLY A O 1
ATOM 693 N N . MET A 1 90 ? 5.537 9.967 15.760 1.00 68.62 90 MET A N 1
ATOM 694 C CA . MET A 1 90 ? 5.037 9.190 16.896 1.00 68.62 90 MET A CA 1
ATOM 695 C C . MET A 1 90 ? 4.578 7.774 16.473 1.00 68.62 90 MET A C 1
ATOM 697 O O . MET A 1 90 ? 4.443 7.462 15.286 1.00 68.62 90 MET A O 1
ATOM 701 N N . GLY A 1 91 ? 4.359 6.894 17.453 1.00 81.81 91 GLY A N 1
ATOM 702 C CA . GLY A 1 91 ? 3.878 5.525 17.244 1.00 81.81 91 GLY A CA 1
ATOM 703 C C . GLY A 1 91 ? 4.957 4.443 17.166 1.00 81.81 91 GLY A C 1
ATOM 704 O O . GLY A 1 91 ? 6.159 4.709 17.175 1.00 81.81 91 GLY A O 1
ATOM 705 N N . LYS A 1 92 ? 4.514 3.181 17.101 1.00 86.06 92 LYS A N 1
ATOM 706 C CA . LYS A 1 92 ? 5.394 2.004 17.091 1.00 86.06 92 LYS A CA 1
ATOM 707 C C . LYS A 1 92 ? 5.231 1.169 15.828 1.00 86.06 92 LYS A C 1
ATOM 709 O O . LYS A 1 92 ? 4.210 0.501 15.657 1.00 86.06 92 LYS A O 1
ATOM 714 N N . MET A 1 93 ? 6.256 1.186 14.976 1.00 86.56 93 MET A N 1
ATOM 715 C CA . MET A 1 93 ? 6.292 0.463 13.704 1.00 86.56 93 MET A CA 1
ATOM 716 C C . MET A 1 93 ? 6.812 -0.972 13.864 1.00 86.56 93 MET A C 1
ATOM 718 O O . MET A 1 93 ? 7.784 -1.230 14.574 1.00 86.56 93 MET A O 1
ATOM 722 N N . TYR A 1 94 ? 6.199 -1.890 13.122 1.00 89.12 94 TYR A N 1
ATOM 723 C CA . TYR A 1 94 ? 6.652 -3.260 12.910 1.00 89.12 94 TYR A CA 1
ATOM 724 C C . TYR A 1 94 ? 6.676 -3.566 11.413 1.00 89.12 94 TYR A C 1
ATOM 726 O O . TYR A 1 94 ? 5.786 -3.147 10.674 1.00 89.12 94 TYR A O 1
ATOM 734 N N . ARG A 1 95 ? 7.692 -4.304 10.961 1.00 90.06 95 ARG A N 1
ATOM 735 C CA . ARG A 1 95 ? 7.798 -4.775 9.573 1.00 90.06 95 ARG A CA 1
ATOM 736 C C . ARG A 1 95 ? 7.054 -6.094 9.397 1.00 90.06 95 ARG A C 1
ATOM 738 O O . ARG A 1 95 ? 7.055 -6.918 10.306 1.00 90.06 95 ARG A O 1
ATOM 745 N N . MET A 1 96 ? 6.457 -6.280 8.225 1.00 91.56 96 MET A N 1
ATOM 746 C CA . MET A 1 96 ? 5.886 -7.558 7.802 1.00 91.56 96 MET A CA 1
ATOM 747 C C . MET A 1 96 ? 6.949 -8.370 7.063 1.00 91.56 96 MET A C 1
ATOM 749 O O . MET A 1 96 ? 7.720 -7.819 6.273 1.00 91.56 96 MET A O 1
ATOM 753 N N . ASP A 1 97 ? 6.972 -9.678 7.286 1.00 89.50 97 ASP A N 1
ATOM 754 C CA . ASP A 1 97 ? 7.860 -10.591 6.581 1.00 89.50 97 ASP A CA 1
ATOM 755 C C . ASP A 1 97 ? 7.246 -10.963 5.217 1.00 89.50 97 ASP A C 1
ATOM 757 O O . ASP A 1 97 ? 6.189 -11.596 5.157 1.00 89.50 97 ASP A O 1
ATOM 761 N N . PRO A 1 98 ? 7.884 -10.618 4.086 1.00 83.56 98 PRO A N 1
ATOM 762 C CA . PRO A 1 98 ? 7.312 -10.868 2.765 1.00 83.56 98 PRO A CA 1
ATOM 763 C C . PRO A 1 98 ? 7.171 -12.360 2.420 1.00 83.56 98 PRO A C 1
ATOM 765 O O . PRO A 1 98 ? 6.423 -12.688 1.498 1.00 83.56 98 PRO A O 1
ATOM 768 N N . THR A 1 99 ? 7.870 -13.245 3.133 1.00 85.69 99 THR A N 1
ATOM 769 C CA . THR A 1 99 ? 7.846 -14.700 2.947 1.00 85.69 99 THR A CA 1
ATOM 770 C C . THR A 1 99 ? 6.801 -15.351 3.848 1.00 85.69 99 THR A C 1
ATOM 772 O O . THR A 1 99 ? 6.014 -16.170 3.378 1.00 85.69 99 THR A O 1
ATOM 775 N N . ALA A 1 100 ? 6.782 -14.996 5.135 1.00 89.94 100 ALA A N 1
ATOM 776 C CA . ALA A 1 100 ? 5.909 -15.627 6.123 1.00 89.94 100 ALA A CA 1
ATOM 777 C C . ALA A 1 100 ? 4.499 -15.012 6.167 1.00 89.94 100 ALA A C 1
ATOM 779 O O . ALA A 1 100 ? 3.521 -15.745 6.324 1.00 89.94 100 ALA A O 1
ATOM 780 N N . ASP A 1 101 ? 4.375 -13.691 5.995 1.00 90.06 101 ASP A N 1
ATOM 781 C CA . ASP A 1 101 ? 3.091 -12.979 6.075 1.00 90.06 101 ASP A CA 1
ATOM 782 C C . ASP A 1 101 ? 2.353 -12.927 4.726 1.00 90.06 101 ASP A C 1
ATOM 784 O O . ASP A 1 101 ? 1.127 -12.782 4.678 1.00 90.06 101 ASP A O 1
ATOM 788 N N . GLY A 1 102 ? 3.080 -13.097 3.618 1.00 91.19 102 GLY A N 1
ATOM 789 C CA . GLY A 1 102 ? 2.525 -13.156 2.268 1.00 91.19 102 GLY A CA 1
ATOM 790 C C . GLY A 1 102 ? 2.095 -11.792 1.715 1.00 91.19 102 GLY A C 1
ATOM 791 O O . GLY A 1 102 ? 2.852 -10.818 1.736 1.00 91.19 102 GLY A O 1
ATOM 792 N N . ASN A 1 103 ? 0.892 -11.727 1.128 1.00 93.69 103 ASN A N 1
ATOM 793 C CA . ASN A 1 103 ? 0.368 -10.492 0.538 1.00 93.69 103 ASN A CA 1
ATOM 794 C C . ASN A 1 103 ? -0.068 -9.507 1.643 1.00 93.69 103 ASN A C 1
ATOM 796 O O . ASN A 1 103 ? -0.951 -9.857 2.427 1.00 93.69 103 ASN A O 1
ATOM 800 N N . PRO A 1 104 ? 0.459 -8.267 1.677 1.00 95.94 104 PRO A N 1
ATOM 801 C CA . PRO A 1 104 ? 0.221 -7.350 2.792 1.00 95.94 104 PRO A CA 1
ATOM 802 C C . PRO A 1 104 ? -1.229 -6.854 2.890 1.00 95.94 104 PRO A C 1
ATOM 804 O O . PRO A 1 104 ? -1.721 -6.653 3.997 1.00 95.94 104 PRO A O 1
ATOM 807 N N . ILE A 1 105 ? -1.952 -6.718 1.769 1.00 97.69 105 ILE A N 1
ATOM 808 C CA . ILE A 1 105 ? -3.379 -6.352 1.801 1.00 97.69 105 ILE A CA 1
ATOM 809 C C . ILE A 1 105 ? -4.179 -7.498 2.427 1.00 97.69 105 ILE A C 1
ATOM 811 O O . ILE A 1 105 ? -4.898 -7.288 3.400 1.00 97.69 105 ILE A O 1
ATOM 815 N N . GLY A 1 106 ? -4.001 -8.725 1.928 1.00 96.88 106 GLY A N 1
ATOM 816 C CA . GLY A 1 106 ? -4.689 -9.904 2.464 1.00 96.88 106 GLY A CA 1
ATOM 817 C C . GLY A 1 106 ? -4.360 -10.169 3.937 1.00 96.88 106 GLY A C 1
ATOM 818 O O . GLY A 1 106 ? -5.254 -10.495 4.720 1.00 96.88 106 GLY A O 1
ATOM 819 N N . TRP A 1 107 ? -3.098 -9.974 4.333 1.00 97.69 107 TRP A N 1
ATOM 820 C CA . TRP A 1 107 ? -2.681 -10.040 5.732 1.00 97.69 107 TRP A CA 1
ATOM 821 C C . TRP A 1 107 ? -3.405 -8.983 6.569 1.00 97.69 107 TRP A C 1
ATOM 823 O O . TRP A 1 107 ? -4.039 -9.334 7.559 1.00 97.69 107 TRP A O 1
ATOM 833 N N . THR A 1 108 ? -3.410 -7.720 6.128 1.00 98.19 108 THR A N 1
ATOM 834 C CA . THR A 1 108 ? -4.083 -6.615 6.831 1.00 98.19 108 THR A CA 1
ATOM 835 C C . THR A 1 108 ? -5.562 -6.910 7.061 1.00 98.19 108 THR A C 1
ATOM 837 O O . THR A 1 108 ? -6.039 -6.796 8.187 1.00 98.19 108 THR A O 1
ATOM 840 N N . MET A 1 109 ? -6.287 -7.364 6.034 1.00 98.06 109 MET A N 1
ATOM 841 C CA . MET A 1 109 ? -7.715 -7.690 6.157 1.00 98.06 109 MET A CA 1
ATOM 842 C C . MET A 1 109 ? -7.956 -8.849 7.133 1.00 98.06 109 MET A C 1
ATOM 844 O O . MET A 1 109 ? -8.874 -8.801 7.954 1.00 98.06 109 MET A O 1
ATOM 848 N N . LYS A 1 110 ? -7.114 -9.890 7.079 1.00 97.12 110 LYS A N 1
ATOM 849 C CA . LYS A 1 110 ? -7.170 -11.026 8.010 1.00 97.12 110 LYS A CA 1
ATOM 850 C C . LYS A 1 110 ? -6.901 -10.588 9.450 1.00 97.12 110 LYS A C 1
ATOM 852 O O . LYS A 1 110 ? -7.564 -11.091 10.355 1.00 97.12 110 LYS A O 1
ATOM 857 N N . THR A 1 111 ? -5.947 -9.686 9.652 1.00 97.06 111 THR A N 1
ATOM 858 C CA . THR A 1 111 ? -5.587 -9.150 10.966 1.00 97.06 111 THR A CA 1
ATOM 859 C C . THR A 1 111 ? -6.710 -8.276 11.520 1.00 97.06 111 THR A C 1
ATOM 861 O O . THR A 1 111 ? -7.163 -8.535 12.629 1.00 97.06 111 THR A O 1
ATOM 864 N N . ILE A 1 112 ? -7.253 -7.335 10.736 1.00 96.94 112 ILE A N 1
ATOM 865 C CA . ILE A 1 112 ? -8.393 -6.491 11.143 1.00 96.94 112 ILE A CA 1
ATOM 866 C C . ILE A 1 112 ? -9.589 -7.353 11.567 1.00 96.94 112 ILE A C 1
ATOM 868 O O . ILE A 1 112 ? -10.142 -7.149 12.643 1.00 96.94 112 ILE A O 1
ATOM 872 N N . LYS A 1 113 ? -9.941 -8.381 10.784 1.00 95.94 113 LYS A N 1
ATOM 873 C CA . LYS A 1 113 ? -11.062 -9.286 11.103 1.00 95.94 113 LYS A CA 1
ATOM 874 C C . LYS A 1 113 ? -10.898 -10.062 12.412 1.00 95.94 113 LYS A C 1
ATOM 876 O O . LYS A 1 113 ? -11.886 -10.575 12.921 1.00 95.94 113 LYS A O 1
ATOM 881 N N . LYS A 1 114 ? -9.670 -10.238 12.904 1.00 95.75 114 LYS A N 1
ATOM 882 C CA . LYS A 1 114 ? -9.376 -11.150 14.021 1.00 95.75 114 LYS A CA 1
ATOM 883 C C . LYS A 1 114 ? -8.836 -10.475 15.269 1.00 95.75 114 LYS A C 1
ATOM 885 O O . LYS A 1 114 ? -8.935 -11.075 16.328 1.00 95.75 114 LYS A O 1
ATOM 890 N N . GLN A 1 115 ? -8.175 -9.332 15.119 1.00 97.50 115 GLN A N 1
ATOM 891 C CA . GLN A 1 115 ? -7.309 -8.761 16.153 1.00 97.50 115 GLN A CA 1
ATOM 892 C C . GLN A 1 115 ? -7.476 -7.246 16.305 1.00 97.50 115 GLN A C 1
ATOM 894 O O . GLN A 1 115 ? -6.677 -6.621 16.997 1.00 97.50 115 GLN A O 1
ATOM 899 N N . LEU A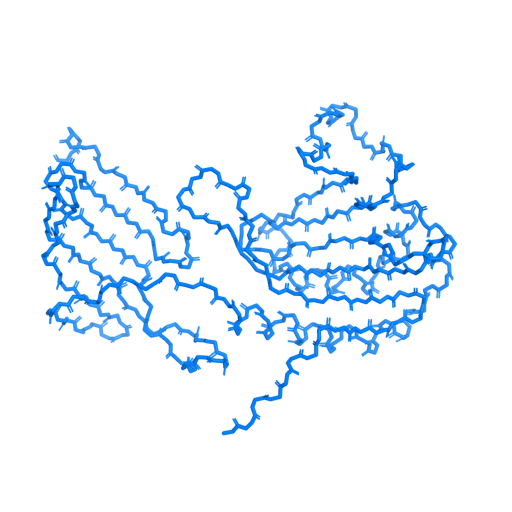 1 116 ? -8.448 -6.617 15.627 1.00 97.81 116 LEU A N 1
ATOM 900 C CA . LEU A 1 116 ? -8.583 -5.161 15.686 1.00 97.81 116 LEU A CA 1
ATOM 901 C C . LEU A 1 116 ? -8.747 -4.637 17.127 1.00 97.81 116 LEU A C 1
ATOM 903 O O . LEU A 1 116 ? -8.000 -3.719 17.465 1.00 97.81 116 LEU A O 1
ATOM 907 N N . PRO A 1 117 ? -9.617 -5.199 17.993 1.00 97.94 117 PRO A N 1
ATOM 908 C CA . PRO A 1 117 ? -9.743 -4.723 19.373 1.00 97.94 117 PRO A CA 1
ATOM 909 C C . PRO A 1 117 ? -8.423 -4.784 20.149 1.00 97.94 117 PRO A C 1
ATOM 911 O O . PRO A 1 117 ? -8.006 -3.792 20.740 1.00 97.94 117 PRO A O 1
ATOM 914 N N . GLU A 1 118 ? -7.705 -5.907 20.086 1.00 97.44 118 GLU A N 1
ATOM 915 C CA . GLU A 1 118 ? -6.416 -6.080 20.761 1.00 97.44 118 GLU A CA 1
ATOM 916 C C . GLU A 1 118 ? -5.352 -5.129 20.206 1.00 97.44 118 GLU A C 1
ATOM 918 O O . GLU A 1 118 ? -4.486 -4.641 20.935 1.00 97.44 118 GLU A O 1
ATOM 923 N N . MET A 1 119 ? -5.406 -4.845 18.903 1.00 97.12 119 MET A N 1
ATOM 924 C CA . MET A 1 119 ? -4.512 -3.876 18.290 1.00 97.12 119 MET A CA 1
ATOM 925 C C . MET A 1 119 ? -4.809 -2.443 18.738 1.00 97.12 119 MET A C 1
ATOM 927 O O . MET A 1 119 ? -3.866 -1.683 18.954 1.00 97.12 119 MET A O 1
ATOM 931 N N . LEU A 1 120 ? -6.082 -2.074 18.883 1.00 97.50 120 LEU A N 1
ATOM 932 C CA . LEU A 1 120 ? -6.498 -0.755 19.361 1.00 97.50 120 LEU A CA 1
ATOM 933 C C . LEU A 1 120 ? -6.152 -0.552 20.838 1.00 97.50 120 LEU A C 1
ATOM 935 O O . LEU A 1 120 ? -5.612 0.495 21.190 1.00 97.50 120 LEU A O 1
ATOM 939 N N . ASP A 1 121 ? -6.362 -1.567 21.677 1.00 95.75 121 ASP A N 1
ATOM 940 C CA . ASP A 1 121 ? -5.916 -1.557 23.074 1.00 95.75 121 ASP A CA 1
ATOM 941 C C . ASP A 1 121 ? -4.397 -1.347 23.156 1.00 95.75 121 ASP A C 1
ATOM 943 O O . ASP A 1 121 ? -3.910 -0.425 23.814 1.00 95.75 121 ASP A O 1
ATOM 947 N N . ARG A 1 122 ? -3.632 -2.102 22.355 1.00 93.06 122 ARG A N 1
ATOM 948 C CA . ARG A 1 122 ? -2.176 -1.932 22.254 1.00 93.06 122 ARG A CA 1
ATOM 949 C C . ARG A 1 122 ? -1.753 -0.557 21.729 1.00 93.06 122 ARG A C 1
ATOM 951 O O . ARG A 1 122 ? -0.692 -0.068 22.113 1.00 93.06 122 ARG A O 1
ATOM 958 N N . ALA A 1 123 ? -2.544 0.059 20.855 1.00 93.44 123 ALA A N 1
ATOM 959 C CA . ALA A 1 123 ? -2.322 1.424 20.381 1.00 93.44 123 ALA A CA 1
ATOM 960 C C . ALA A 1 123 ? -2.685 2.496 21.426 1.00 93.44 123 ALA A C 1
ATOM 962 O O . ALA A 1 123 ? -2.468 3.679 21.170 1.00 93.44 123 ALA A O 1
ATOM 963 N N . GLY A 1 124 ? -3.189 2.099 22.599 1.00 94.31 124 GLY A N 1
ATOM 964 C CA . GLY A 1 124 ? -3.556 2.989 23.697 1.00 94.31 124 GLY A CA 1
ATOM 965 C C . GLY A 1 124 ? -5.000 3.485 23.645 1.00 94.31 124 GLY A C 1
ATOM 966 O O . GLY A 1 124 ? -5.303 4.494 24.274 1.00 94.31 124 GLY A O 1
ATOM 967 N N . TYR A 1 125 ? -5.888 2.787 22.929 1.00 96.19 125 TYR A N 1
ATOM 968 C CA . TYR A 1 125 ? -7.299 3.158 22.764 1.00 96.19 125 TYR A CA 1
ATOM 969 C C . TYR A 1 125 ? -8.266 2.063 23.268 1.00 96.19 125 TYR A C 1
ATOM 971 O O . TYR A 1 125 ? -9.092 1.568 22.495 1.00 96.19 125 TYR A O 1
ATOM 979 N N . PRO A 1 126 ? -8.202 1.668 24.557 1.00 96.75 126 PRO A N 1
ATOM 980 C CA . PRO A 1 126 ? -9.019 0.584 25.112 1.00 96.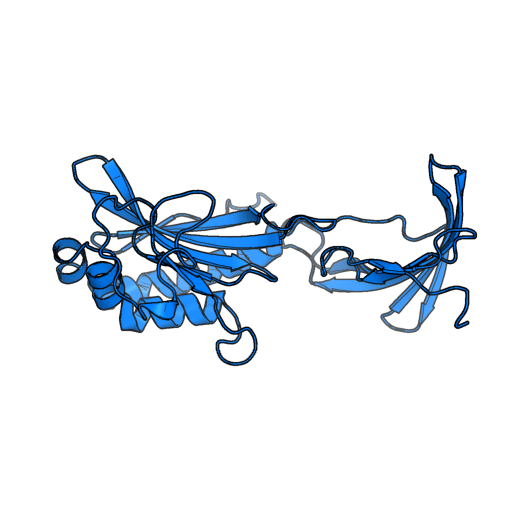75 126 PRO A CA 1
ATOM 981 C C . PRO A 1 126 ? -10.526 0.853 25.063 1.00 96.75 126 PRO A C 1
ATOM 983 O O . PRO A 1 126 ? -11.305 -0.087 24.942 1.00 96.75 126 PRO A O 1
ATOM 986 N N . GLU A 1 127 ? -10.959 2.110 25.174 1.00 96.94 127 GLU A N 1
ATOM 987 C CA . GLU A 1 127 ? -12.393 2.433 25.154 1.00 96.94 127 GLU A CA 1
ATOM 988 C C . GLU A 1 127 ? -12.987 2.233 23.755 1.00 96.94 127 GLU A C 1
ATOM 990 O O . GLU A 1 127 ? -13.989 1.542 23.614 1.00 96.94 127 GLU A O 1
ATOM 995 N N . ILE A 1 128 ? -12.286 2.685 22.710 1.00 97.56 128 ILE A N 1
ATOM 996 C CA . ILE A 1 128 ? -12.668 2.433 21.311 1.00 97.56 128 ILE A CA 1
ATOM 997 C C . ILE A 1 128 ? -12.632 0.931 21.007 1.00 97.56 128 ILE A C 1
ATOM 999 O O . ILE A 1 128 ? -13.514 0.414 20.329 1.00 97.56 128 ILE A O 1
ATOM 1003 N N . ALA A 1 129 ? -11.636 0.209 21.533 1.00 97.44 129 ALA A N 1
ATOM 1004 C CA . ALA A 1 129 ? -11.508 -1.233 21.334 1.00 97.44 129 ALA A CA 1
ATOM 1005 C C . ALA A 1 129 ? -12.739 -2.019 21.821 1.00 97.44 129 ALA A C 1
ATOM 1007 O O . ALA A 1 129 ? -13.140 -2.980 21.167 1.00 97.44 129 ALA A O 1
ATOM 1008 N N . LYS A 1 130 ? -13.352 -1.611 22.943 1.00 97.81 130 LYS A N 1
ATOM 1009 C CA . LYS A 1 130 ? -14.554 -2.259 23.505 1.00 97.81 130 LYS A CA 1
ATOM 1010 C C . LYS A 1 130 ? -15.808 -2.040 22.661 1.00 97.81 130 LYS A C 1
ATOM 1012 O O . LYS A 1 130 ? -16.744 -2.826 22.767 1.00 97.81 130 LYS A O 1
ATOM 1017 N N . GLU A 1 131 ? -15.834 -0.981 21.861 1.00 97.75 131 GLU A N 1
ATOM 1018 C CA . GLU A 1 131 ? -16.969 -0.606 21.014 1.00 97.75 131 GLU A CA 1
ATOM 1019 C C . GLU A 1 131 ? -16.922 -1.266 19.625 1.00 97.75 131 GLU A C 1
ATOM 1021 O O . GLU A 1 131 ? -17.839 -1.095 18.822 1.00 97.75 131 GLU A O 1
ATOM 1026 N N . ILE A 1 132 ? -15.865 -2.026 19.319 1.00 97.62 132 ILE A N 1
ATOM 1027 C CA . ILE A 1 132 ? -15.731 -2.716 18.035 1.00 97.62 132 ILE A CA 1
ATOM 1028 C C . ILE A 1 132 ? -16.717 -3.882 17.928 1.00 97.62 132 ILE A C 1
ATOM 1030 O O . ILE A 1 132 ? -16.671 -4.835 18.706 1.00 97.62 132 ILE A O 1
ATOM 1034 N N . ASP A 1 133 ? -17.534 -3.841 16.877 1.00 97.06 133 ASP A N 1
ATOM 1035 C CA . ASP A 1 133 ? -18.428 -4.923 16.478 1.00 97.06 133 ASP A CA 1
ATOM 1036 C C . ASP A 1 133 ? -17.831 -5.720 15.304 1.00 97.06 133 ASP A C 1
ATOM 1038 O O . ASP A 1 133 ? -17.608 -5.197 14.206 1.00 97.06 133 ASP A O 1
ATOM 1042 N N . PHE A 1 134 ? -17.569 -7.010 15.529 1.00 94.69 134 PHE A N 1
ATOM 1043 C CA . PHE A 1 134 ? -17.012 -7.902 14.513 1.00 94.69 134 PHE A CA 1
ATOM 1044 C C . PHE A 1 134 ? -17.983 -8.222 13.370 1.00 94.69 134 PHE A C 1
ATOM 1046 O O . PHE A 1 134 ? -17.507 -8.524 12.275 1.00 94.69 134 PHE A O 1
ATOM 1053 N N . GLU A 1 135 ? -19.300 -8.156 13.585 1.00 95.44 135 GLU A N 1
ATOM 1054 C CA . GLU A 1 135 ? -20.286 -8.351 12.515 1.00 95.44 135 GLU A CA 1
ATOM 1055 C C . GLU A 1 135 ? -20.222 -7.175 11.534 1.00 95.44 135 GLU A C 1
ATOM 1057 O O . GLU A 1 135 ? -20.036 -7.379 10.334 1.00 95.44 135 GLU A O 1
ATOM 1062 N N . VAL A 1 136 ? -20.203 -5.942 12.053 1.00 95.25 136 VAL A N 1
ATOM 1063 C CA . VAL A 1 136 ? -20.031 -4.726 11.238 1.00 95.25 136 VAL A CA 1
ATOM 1064 C C . VAL A 1 136 ? -18.693 -4.742 10.489 1.00 95.25 136 VAL A C 1
ATOM 1066 O O . VAL A 1 136 ? -18.630 -4.416 9.302 1.00 95.25 136 VAL A O 1
ATOM 1069 N N . LEU A 1 137 ? -17.604 -5.165 11.144 1.00 94.81 137 LEU A N 1
ATOM 1070 C CA . LEU A 1 137 ? -16.314 -5.335 10.466 1.00 94.81 137 LEU A CA 1
ATOM 1071 C C . LEU A 1 137 ? -16.380 -6.379 9.346 1.00 94.81 137 LEU A C 1
ATOM 1073 O O . LEU A 1 137 ? -15.777 -6.183 8.288 1.00 94.81 137 LEU A O 1
ATOM 1077 N N . ALA A 1 138 ? -17.068 -7.501 9.565 1.00 94.56 138 ALA A N 1
ATOM 1078 C CA . ALA A 1 138 ? -17.170 -8.568 8.577 1.00 94.56 138 ALA A CA 1
ATOM 1079 C C . ALA A 1 138 ? -17.870 -8.103 7.291 1.00 94.56 138 ALA A C 1
ATOM 1081 O O . ALA A 1 138 ? -17.462 -8.545 6.212 1.00 94.56 138 ALA A O 1
ATOM 1082 N N . ASP A 1 139 ? -18.826 -7.180 7.406 1.00 95.06 139 ASP A N 1
ATOM 1083 C CA . ASP A 1 139 ? -19.540 -6.578 6.278 1.00 95.06 139 ASP A CA 1
ATOM 1084 C C . ASP A 1 139 ? -18.687 -5.550 5.517 1.00 95.06 139 ASP A C 1
ATOM 1086 O O . ASP A 1 139 ? -18.717 -5.499 4.286 1.00 95.06 139 ASP A O 1
ATOM 1090 N N . VAL A 1 140 ? -17.875 -4.759 6.227 1.00 96.81 140 VAL A N 1
ATOM 1091 C CA . VAL A 1 140 ? -17.082 -3.665 5.635 1.00 96.81 140 VAL A CA 1
ATOM 1092 C C . VAL A 1 140 ? -15.779 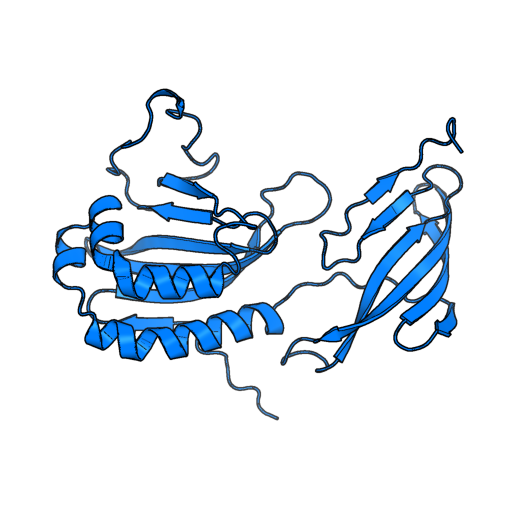-4.147 4.995 1.00 96.81 140 VAL A C 1
ATOM 1094 O O . VAL A 1 140 ? -15.375 -3.664 3.933 1.00 96.81 140 VAL A O 1
ATOM 1097 N N . VAL A 1 141 ? -15.089 -5.101 5.626 1.00 97.25 141 VAL A N 1
ATOM 1098 C CA . VAL A 1 141 ? -13.742 -5.515 5.201 1.00 97.25 141 VAL A CA 1
ATOM 1099 C C . VAL A 1 141 ? -13.677 -6.035 3.751 1.00 97.25 141 VAL A C 1
ATOM 1101 O O . VAL A 1 141 ? -12.696 -5.716 3.082 1.00 97.25 141 VAL A O 1
ATOM 1104 N N . PRO A 1 142 ? -14.651 -6.799 3.212 1.00 97.44 142 PRO A N 1
ATOM 1105 C CA . PRO A 1 142 ? -14.627 -7.213 1.807 1.00 97.44 142 PRO A CA 1
ATOM 1106 C C . PRO A 1 142 ? -14.603 -6.037 0.820 1.00 97.44 142 PRO A C 1
ATOM 1108 O O . PRO A 1 142 ? -13.871 -6.084 -0.168 1.00 97.44 142 PRO A O 1
ATOM 1111 N N . GLU A 1 143 ? -15.369 -4.978 1.093 1.00 97.12 143 GLU A N 1
ATOM 1112 C CA . GLU A 1 143 ? -15.416 -3.785 0.241 1.00 97.12 143 GLU A CA 1
ATOM 1113 C C . GLU A 1 143 ? -14.112 -2.981 0.354 1.00 97.12 143 GLU A C 1
ATOM 1115 O O . GLU A 1 143 ? -13.531 -2.591 -0.659 1.00 97.12 143 GLU A O 1
ATOM 1120 N N . LEU A 1 144 ? -13.591 -2.822 1.577 1.00 97.88 144 LEU A N 1
ATOM 1121 C CA . LEU A 1 144 ? -12.282 -2.211 1.822 1.00 97.88 144 LEU A CA 1
ATOM 1122 C C . LEU A 1 144 ? -11.158 -2.969 1.102 1.00 97.88 144 LEU A C 1
ATOM 1124 O O . LEU A 1 144 ? -10.281 -2.347 0.504 1.00 97.88 144 LEU A O 1
ATOM 1128 N N . GLU A 1 145 ? -11.178 -4.304 1.138 1.00 97.69 145 GLU A N 1
ATOM 1129 C CA . GLU A 1 145 ? -10.198 -5.146 0.452 1.00 97.69 145 GLU A CA 1
ATOM 1130 C C . GLU A 1 145 ? -10.258 -4.950 -1.063 1.00 97.69 145 GLU A C 1
ATOM 1132 O O . GLU A 1 145 ? -9.216 -4.797 -1.704 1.00 97.69 145 GLU A O 1
ATOM 1137 N N . ALA A 1 146 ? -11.466 -4.942 -1.634 1.00 95.81 146 ALA A N 1
ATOM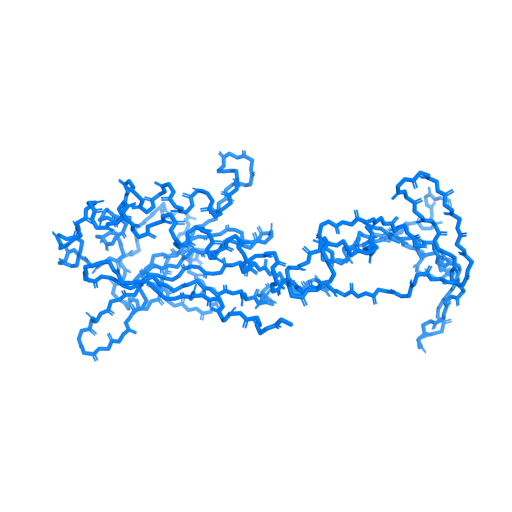 1138 C CA . ALA A 1 146 ? -11.671 -4.721 -3.058 1.00 95.81 146 ALA A CA 1
ATOM 1139 C C . ALA A 1 146 ? -11.116 -3.356 -3.486 1.00 95.81 146 ALA A C 1
ATOM 1141 O O . ALA A 1 146 ? -10.286 -3.299 -4.396 1.00 95.81 146 ALA A O 1
ATOM 1142 N N . SER A 1 147 ? -11.465 -2.286 -2.766 1.00 95.88 147 SER A N 1
ATOM 1143 C CA . SER A 1 147 ? -10.930 -0.947 -3.027 1.00 95.88 147 SER A CA 1
ATOM 1144 C C . SER A 1 147 ? -9.420 -0.866 -2.835 1.00 95.88 147 SER A C 1
ATOM 1146 O O . SER A 1 147 ? -8.737 -0.256 -3.650 1.00 95.88 147 SER A O 1
ATOM 1148 N N . ALA A 1 148 ? -8.855 -1.493 -1.800 1.00 96.31 148 ALA A N 1
ATOM 1149 C CA . ALA A 1 148 ? -7.409 -1.507 -1.590 1.00 96.31 148 ALA A CA 1
ATOM 1150 C C . ALA A 1 148 ? -6.679 -2.220 -2.740 1.00 96.31 148 ALA A C 1
ATOM 1152 O O . ALA A 1 148 ? -5.656 -1.738 -3.223 1.00 96.31 148 ALA A O 1
ATOM 1153 N N . ARG A 1 149 ? -7.207 -3.348 -3.225 1.00 93.88 149 ARG A N 1
ATOM 1154 C CA . ARG A 1 149 ? -6.647 -4.063 -4.382 1.00 93.88 149 ARG A CA 1
ATOM 1155 C C . ARG A 1 149 ? -6.777 -3.249 -5.663 1.00 93.88 149 ARG A C 1
ATOM 1157 O O . ARG A 1 149 ? -5.830 -3.209 -6.446 1.00 93.88 149 ARG A O 1
ATOM 1164 N N . GLU A 1 150 ? -7.911 -2.585 -5.860 1.00 90.75 150 GLU A N 1
ATOM 1165 C CA . GLU A 1 150 ? -8.113 -1.710 -7.008 1.00 90.75 150 GLU A CA 1
ATOM 1166 C C . GLU A 1 150 ? -7.152 -0.522 -6.967 1.00 90.75 150 GLU A C 1
ATOM 1168 O O . GLU A 1 150 ? -6.441 -0.307 -7.938 1.00 90.75 150 GLU A O 1
ATOM 1173 N N . LEU A 1 151 ? -7.025 0.178 -5.836 1.00 91.19 151 LEU A N 1
ATOM 1174 C CA . LEU A 1 151 ? -6.065 1.274 -5.655 1.00 91.19 151 LEU A CA 1
ATOM 1175 C C . LEU A 1 151 ? -4.625 0.827 -5.919 1.00 91.19 151 LEU A C 1
ATOM 1177 O O . LEU A 1 151 ? -3.882 1.536 -6.598 1.00 91.19 151 LEU A O 1
ATOM 1181 N N . PHE A 1 152 ? -4.239 -0.350 -5.414 1.00 87.75 152 PHE A N 1
ATOM 1182 C CA . PHE A 1 152 ? -2.903 -0.916 -5.611 1.00 87.75 152 PHE A CA 1
ATOM 1183 C C . PHE A 1 152 ? -2.571 -1.108 -7.093 1.00 87.75 152 PHE A C 1
ATOM 1185 O O . PHE A 1 152 ? -1.440 -0.872 -7.517 1.00 87.75 152 PHE A O 1
ATOM 1192 N N . VAL A 1 153 ? -3.558 -1.529 -7.885 1.00 82.38 153 VAL A N 1
ATOM 1193 C CA . VAL A 1 153 ? -3.401 -1.745 -9.323 1.00 82.38 153 VAL A CA 1
ATOM 1194 C C . VAL A 1 153 ? -3.526 -0.423 -10.082 1.00 82.38 153 VAL A C 1
ATOM 1196 O O . VAL A 1 153 ? -2.603 -0.055 -10.804 1.00 82.38 153 VAL A O 1
ATOM 1199 N N . ALA A 1 154 ? -4.630 0.303 -9.890 1.00 81.81 154 ALA A N 1
ATOM 1200 C CA . ALA A 1 154 ? -5.059 1.495 -10.621 1.00 81.81 154 ALA A CA 1
ATOM 1201 C C . ALA A 1 154 ? -4.084 2.675 -10.504 1.00 81.81 154 ALA A C 1
ATOM 1203 O O . ALA A 1 154 ? -3.759 3.310 -11.511 1.00 81.81 154 ALA A O 1
ATOM 1204 N N . LYS A 1 155 ? -3.603 2.951 -9.285 1.00 83.44 155 LYS A N 1
ATOM 1205 C CA . LYS A 1 155 ? -2.826 4.158 -8.957 1.00 83.44 155 LYS A CA 1
ATOM 1206 C C . LYS A 1 155 ? -1.314 3.947 -8.968 1.00 83.44 155 LYS A C 1
ATOM 1208 O O . LYS A 1 155 ? -0.570 4.865 -8.625 1.00 83.44 155 LYS A O 1
ATOM 1213 N N . ARG A 1 156 ? -0.854 2.771 -9.404 1.00 78.94 156 ARG A N 1
ATOM 1214 C CA . ARG A 1 156 ? 0.569 2.437 -9.452 1.00 78.94 156 ARG A CA 1
ATOM 1215 C C . ARG A 1 156 ? 1.340 3.414 -10.339 1.00 78.94 156 ARG A C 1
ATOM 1217 O O . ARG A 1 156 ? 1.004 3.638 -11.513 1.00 78.94 156 ARG A O 1
ATOM 1224 N N . ASN A 1 157 ? 2.413 3.957 -9.780 1.00 74.19 157 ASN A N 1
ATOM 1225 C CA . ASN A 1 157 ? 3.377 4.761 -10.500 1.00 74.19 157 ASN A CA 1
ATOM 1226 C C . ASN A 1 157 ? 4.429 3.852 -11.141 1.00 74.19 157 ASN A C 1
ATOM 1228 O O . ASN A 1 157 ? 5.078 3.033 -10.494 1.00 74.19 157 ASN A O 1
ATOM 1232 N N . THR A 1 158 ? 4.600 3.998 -12.443 1.00 67.12 158 THR A N 1
ATOM 1233 C CA . THR A 1 158 ? 5.613 3.285 -13.209 1.00 67.12 158 THR A CA 1
ATOM 1234 C C . THR A 1 158 ? 6.318 4.323 -14.052 1.00 67.12 158 THR A C 1
ATOM 1236 O O . THR A 1 158 ? 5.686 4.958 -14.899 1.00 67.12 158 THR A O 1
ATOM 1239 N N . VAL A 1 159 ? 7.624 4.487 -13.844 1.00 64.19 159 VAL A N 1
ATOM 1240 C CA . VAL A 1 159 ? 8.465 5.144 -14.848 1.00 64.19 159 VAL A CA 1
ATOM 1241 C C . VAL A 1 159 ? 8.299 4.358 -16.154 1.00 64.19 159 VAL A C 1
ATOM 1243 O O . VAL A 1 159 ? 8.113 3.144 -16.128 1.00 64.19 159 VAL A O 1
ATOM 1246 N N . LYS A 1 160 ? 8.280 5.036 -17.298 1.00 64.81 160 LYS A N 1
ATOM 1247 C CA . LYS A 1 160 ? 8.350 4.382 -18.607 1.00 64.81 160 LYS A CA 1
ATOM 1248 C C . LYS A 1 160 ? 9.615 4.853 -19.282 1.00 64.81 160 LYS A C 1
ATOM 1250 O O . LYS A 1 160 ? 9.775 6.051 -19.503 1.00 64.81 160 LYS A O 1
ATOM 1255 N N . HIS A 1 161 ? 10.505 3.921 -19.578 1.00 68.31 161 HIS A N 1
ATOM 1256 C CA . HIS A 1 161 ? 11.620 4.202 -20.463 1.00 68.31 161 HIS A CA 1
ATOM 1257 C C . HIS A 1 161 ? 11.157 4.148 -21.917 1.00 68.31 161 HIS A C 1
ATOM 1259 O O . HIS A 1 161 ? 10.071 3.645 -22.228 1.00 68.31 161 HIS A O 1
ATOM 1265 N N . ASN A 1 162 ? 11.973 4.719 -22.800 1.00 76.69 162 ASN A N 1
ATOM 1266 C CA . ASN A 1 162 ? 11.798 4.512 -24.225 1.00 76.69 162 ASN A CA 1
ATOM 1267 C C . ASN A 1 162 ? 11.913 3.008 -24.508 1.00 76.69 162 ASN A C 1
ATOM 1269 O O . ASN A 1 162 ? 12.724 2.319 -23.904 1.00 76.69 162 ASN A O 1
ATOM 1273 N N . ARG A 1 163 ? 11.081 2.491 -25.407 1.00 86.12 163 ARG A N 1
ATOM 1274 C CA . ARG A 1 163 ? 11.089 1.075 -25.792 1.00 86.12 163 ARG A CA 1
ATOM 1275 C C . ARG A 1 163 ? 12.096 0.766 -26.903 1.00 86.12 163 ARG A C 1
ATOM 1277 O O . ARG A 1 163 ? 12.062 -0.331 -27.444 1.00 86.12 163 ARG A O 1
ATOM 1284 N N . GLY A 1 164 ? 12.934 1.732 -27.275 1.00 87.88 164 GLY A N 1
ATOM 1285 C CA . GLY A 1 164 ? 13.858 1.642 -28.402 1.00 87.88 164 GLY A CA 1
ATOM 1286 C C . GLY A 1 164 ? 13.225 1.903 -29.770 1.00 87.88 164 GLY A C 1
ATOM 1287 O O . GLY A 1 164 ? 12.007 2.031 -29.910 1.00 87.88 164 GLY A O 1
ATOM 1288 N N . THR A 1 165 ? 14.087 2.024 -30.781 1.00 90.00 165 THR A N 1
ATOM 1289 C CA . THR A 1 165 ? 13.707 2.215 -32.190 1.00 90.00 165 THR A CA 1
ATOM 1290 C C . THR A 1 165 ? 13.470 0.891 -32.899 1.00 90.00 165 THR A C 1
ATOM 1292 O O . THR A 1 165 ? 12.528 0.770 -33.679 1.00 90.00 165 THR A O 1
ATOM 1295 N N . ASP A 1 166 ? 14.310 -0.100 -32.608 1.00 93.56 166 ASP A N 1
ATOM 1296 C CA . ASP A 1 166 ? 14.282 -1.420 -33.227 1.00 93.56 166 ASP A CA 1
ATOM 1297 C C . ASP A 1 166 ? 13.774 -2.436 -32.212 1.00 93.56 166 ASP A C 1
ATOM 1299 O O . ASP A 1 166 ? 14.293 -2.520 -31.099 1.00 93.56 166 ASP A O 1
ATOM 1303 N N . ILE A 1 167 ? 12.740 -3.190 -32.582 1.00 95.00 167 ILE A N 1
ATOM 1304 C CA . ILE A 1 167 ? 12.023 -4.072 -31.661 1.00 95.00 167 ILE A CA 1
ATOM 1305 C C . ILE A 1 167 ? 12.004 -5.484 -32.223 1.00 95.00 167 ILE A C 1
ATOM 1307 O O . ILE A 1 167 ? 11.540 -5.719 -33.338 1.00 95.00 167 ILE A O 1
ATOM 1311 N N . PHE A 1 168 ? 12.466 -6.428 -31.412 1.00 95.75 168 PHE A N 1
ATOM 1312 C CA . PHE A 1 168 ? 12.471 -7.850 -31.724 1.00 95.75 168 PHE A CA 1
ATOM 1313 C C . PHE A 1 168 ? 11.507 -8.573 -30.789 1.00 95.75 168 PHE A C 1
ATOM 1315 O O . PHE A 1 168 ? 11.668 -8.536 -29.569 1.00 95.75 168 PHE A O 1
ATOM 1322 N N . GLU A 1 169 ? 10.496 -9.230 -31.351 1.00 96.19 169 GLU A N 1
ATOM 1323 C CA . GLU A 1 169 ? 9.513 -9.989 -30.575 1.00 96.19 169 GLU A CA 1
ATOM 1324 C C . GLU A 1 169 ? 9.969 -11.441 -30.380 1.00 96.19 169 GLU A C 1
ATOM 1326 O O . GLU A 1 169 ? 10.417 -12.106 -31.315 1.00 96.19 169 GLU A O 1
ATOM 1331 N N . ALA A 1 170 ? 9.831 -11.944 -29.157 1.00 94.38 170 ALA A N 1
ATOM 1332 C CA . ALA A 1 170 ? 10.155 -13.305 -28.752 1.00 94.38 170 ALA A CA 1
ATOM 1333 C C . ALA A 1 170 ? 9.037 -13.840 -27.842 1.00 94.38 170 ALA A C 1
ATOM 1335 O O . ALA A 1 170 ? 9.142 -13.858 -26.614 1.00 94.38 170 ALA A O 1
ATOM 1336 N N . GLY A 1 171 ? 7.924 -14.249 -28.457 1.00 92.69 171 GLY A N 1
ATOM 1337 C CA . GLY A 1 171 ? 6.725 -14.658 -27.724 1.00 92.69 171 GLY A CA 1
ATOM 1338 C C . GLY A 1 171 ? 6.096 -13.471 -26.991 1.00 92.69 171 GLY A C 1
ATOM 1339 O O . GLY A 1 171 ? 5.795 -12.457 -27.609 1.00 92.69 171 GLY A O 1
ATOM 1340 N N . ASN A 1 172 ? 5.900 -13.583 -25.675 1.00 90.75 172 ASN A N 1
ATOM 1341 C CA . ASN A 1 172 ? 5.359 -12.498 -24.847 1.00 90.75 172 ASN A CA 1
ATOM 1342 C C . ASN A 1 172 ? 6.419 -11.469 -24.403 1.00 90.75 172 ASN A C 1
ATOM 1344 O O . ASN A 1 172 ? 6.089 -10.534 -23.670 1.00 90.75 172 ASN A O 1
ATOM 1348 N N . ILE A 1 173 ? 7.684 -11.645 -24.795 1.00 94.38 173 ILE A N 1
ATOM 1349 C CA . ILE A 1 173 ? 8.785 -10.723 -24.502 1.00 94.38 173 ILE A CA 1
ATOM 1350 C C . ILE A 1 173 ? 9.164 -9.956 -25.770 1.00 94.38 173 ILE A C 1
ATOM 1352 O O . ILE A 1 173 ? 9.144 -10.504 -26.869 1.00 94.38 173 ILE A O 1
ATOM 1356 N N . ARG A 1 174 ? 9.534 -8.686 -25.617 1.00 94.81 174 ARG A N 1
ATOM 1357 C CA . ARG A 1 174 ? 10.057 -7.821 -26.678 1.00 94.81 174 ARG A CA 1
ATOM 1358 C C . ARG A 1 174 ? 11.400 -7.250 -26.247 1.00 94.81 174 ARG A C 1
ATOM 1360 O O . ARG A 1 174 ? 11.553 -6.845 -25.098 1.00 94.81 174 ARG A O 1
ATOM 1367 N N . PHE A 1 175 ? 12.348 -7.209 -27.173 1.00 96.44 175 PHE A N 1
ATOM 1368 C CA . PHE A 1 175 ? 13.649 -6.581 -26.989 1.00 96.44 175 PHE A CA 1
ATOM 1369 C C . PHE A 1 175 ? 13.696 -5.306 -27.816 1.00 96.44 175 PHE A C 1
ATOM 1371 O O . PHE A 1 175 ? 13.702 -5.365 -29.043 1.00 96.44 175 PHE A O 1
ATOM 1378 N N . GLY A 1 176 ? 13.689 -4.170 -27.135 1.00 96.06 176 GLY A N 1
ATOM 1379 C CA . GLY A 1 176 ? 13.860 -2.855 -27.726 1.00 96.06 176 GLY A CA 1
ATOM 1380 C C . GLY A 1 176 ? 15.320 -2.436 -27.716 1.00 96.06 176 GLY A C 1
ATOM 1381 O O . GLY A 1 176 ? 15.966 -2.546 -26.679 1.00 96.06 176 GLY A O 1
ATOM 1382 N N . LEU A 1 177 ? 15.845 -1.944 -28.831 1.00 95.69 177 LEU A N 1
ATOM 1383 C CA . LEU A 1 177 ? 17.200 -1.405 -28.913 1.00 95.69 177 LEU A CA 1
ATOM 1384 C C . LEU A 1 177 ? 17.160 0.119 -29.008 1.00 95.69 177 LEU A C 1
ATOM 1386 O O . LEU A 1 177 ? 16.445 0.679 -29.840 1.00 95.69 177 LEU A O 1
ATOM 1390 N N . GLU A 1 178 ? 17.949 0.794 -28.177 1.00 94.06 178 GLU A N 1
ATOM 1391 C CA . GLU A 1 178 ? 18.097 2.250 -28.192 1.00 94.06 178 GLU A CA 1
ATOM 1392 C C . GLU A 1 178 ? 19.576 2.627 -28.093 1.00 94.06 178 GLU A C 1
ATOM 1394 O O . GLU A 1 178 ? 20.278 2.173 -27.196 1.00 94.06 178 GLU A O 1
ATOM 1399 N N . MET A 1 179 ? 20.071 3.498 -28.973 1.00 93.44 179 MET A N 1
ATOM 1400 C CA . MET A 1 179 ? 21.365 4.139 -28.737 1.00 93.44 179 MET A CA 1
ATOM 1401 C C . MET A 1 179 ? 21.151 5.350 -27.824 1.00 93.44 179 MET A C 1
ATOM 1403 O O . MET A 1 179 ? 20.558 6.346 -28.242 1.00 93.44 179 MET A O 1
ATOM 1407 N N . ARG A 1 180 ? 21.629 5.272 -26.580 1.00 89.25 180 ARG A N 1
ATOM 1408 C CA . ARG A 1 180 ? 21.413 6.300 -25.552 1.00 89.25 180 ARG A CA 1
ATOM 1409 C C . ARG A 1 180 ? 22.682 7.094 -25.288 1.00 89.25 180 ARG A C 1
ATOM 1411 O O . ARG A 1 180 ? 23.791 6.567 -25.333 1.00 89.25 180 ARG A O 1
ATOM 1418 N N . ARG A 1 181 ? 22.507 8.372 -24.950 1.00 89.88 181 ARG A N 1
ATOM 1419 C CA . ARG A 1 181 ? 23.573 9.237 -24.438 1.00 89.88 181 ARG A CA 1
ATOM 1420 C C . ARG A 1 181 ? 23.043 10.083 -23.291 1.00 89.88 181 ARG A C 1
ATOM 1422 O O . ARG A 1 181 ? 22.083 10.831 -23.461 1.00 89.88 181 ARG A O 1
ATOM 1429 N N . LEU A 1 182 ? 23.663 9.951 -22.126 1.00 86.31 182 LEU A N 1
ATOM 1430 C CA . LEU A 1 182 ? 23.337 10.715 -20.932 1.00 86.31 182 LEU A CA 1
ATOM 1431 C C . LEU A 1 182 ? 23.895 12.146 -21.028 1.00 86.31 182 LEU A C 1
ATOM 1433 O O . LEU A 1 182 ? 24.910 12.369 -21.693 1.00 86.31 182 LEU A O 1
ATOM 1437 N N . PRO A 1 183 ? 23.305 13.120 -20.307 1.00 86.94 183 PRO A N 1
ATOM 1438 C CA . PRO A 1 183 ? 23.814 14.495 -20.264 1.00 86.94 183 PRO A CA 1
ATOM 1439 C C . PRO A 1 183 ? 25.276 14.607 -19.809 1.00 86.94 183 PRO A C 1
ATOM 1441 O O . PRO A 1 183 ? 25.990 15.506 -20.241 1.00 86.94 183 PRO A O 1
ATOM 1444 N N . VAL A 1 184 ? 25.730 13.673 -18.967 1.00 87.50 184 VAL A N 1
ATOM 1445 C CA . VAL A 1 184 ? 27.115 13.591 -18.468 1.00 87.50 184 VAL A CA 1
ATOM 1446 C C . VAL A 1 184 ? 28.107 13.027 -19.494 1.00 87.50 184 VAL A C 1
ATOM 1448 O O . VAL A 1 184 ? 29.299 12.957 -19.222 1.00 87.50 184 VAL A O 1
ATOM 1451 N N . GLY A 1 185 ? 27.636 12.647 -20.684 1.00 89.62 185 GLY A N 1
ATOM 1452 C CA . GLY A 1 185 ? 28.465 12.231 -21.812 1.00 89.62 185 GLY A CA 1
ATOM 1453 C C . GLY A 1 185 ? 28.611 10.721 -21.992 1.00 89.62 185 GLY A C 1
ATOM 1454 O O . GLY A 1 185 ? 28.906 10.314 -23.116 1.00 89.62 185 GLY A O 1
ATOM 1455 N N . ASP A 1 186 ? 28.360 9.922 -20.949 1.00 93.38 186 ASP A N 1
ATOM 1456 C CA . ASP A 1 186 ? 28.310 8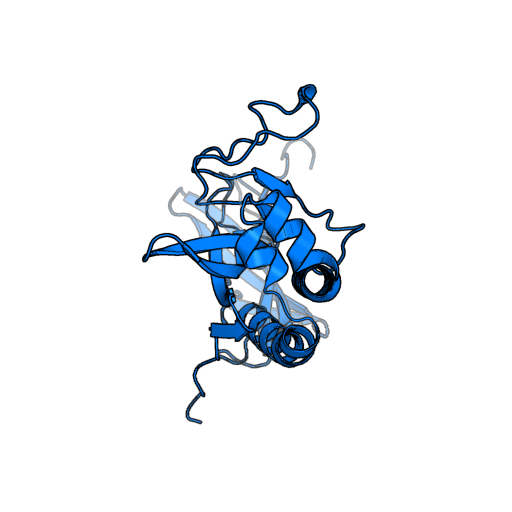.455 -21.035 1.00 93.38 186 ASP A CA 1
ATOM 1457 C C . ASP A 1 186 ? 27.108 7.979 -21.866 1.00 93.38 186 ASP A C 1
ATOM 1459 O O . ASP A 1 186 ? 26.115 8.694 -22.026 1.00 93.38 186 ASP A O 1
ATOM 1463 N N . GLY A 1 187 ? 27.194 6.782 -22.428 1.00 93.25 187 GLY A N 1
ATOM 1464 C CA . GLY A 1 187 ? 26.167 6.228 -23.294 1.00 93.25 187 GLY A CA 1
ATOM 1465 C C . GLY A 1 187 ? 26.629 4.983 -24.031 1.00 93.25 187 GLY A C 1
ATOM 1466 O O . GLY A 1 187 ? 27.777 4.555 -23.922 1.00 93.25 187 GLY A O 1
ATOM 1467 N N . GLY A 1 188 ? 25.712 4.407 -24.793 1.00 94.19 188 GLY A N 1
ATOM 1468 C CA . GLY A 1 188 ? 25.908 3.154 -25.501 1.00 94.19 188 GLY A CA 1
ATOM 1469 C C . GLY A 1 188 ? 24.574 2.536 -25.892 1.00 94.19 188 GLY A C 1
ATOM 1470 O O . GLY A 1 188 ? 23.527 3.190 -25.852 1.00 94.19 188 GLY A O 1
ATOM 1471 N N . LEU A 1 189 ? 24.624 1.266 -26.282 1.00 95.19 189 LEU A N 1
ATOM 1472 C CA . LEU A 1 189 ? 23.428 0.506 -26.612 1.00 95.19 189 LEU A CA 1
ATOM 1473 C C . LEU A 1 189 ? 22.662 0.172 -25.329 1.00 95.19 189 LEU A C 1
ATOM 1475 O O . LEU A 1 189 ? 23.207 -0.447 -24.421 1.00 95.19 189 LEU A O 1
ATOM 1479 N N . ALA A 1 190 ? 21.390 0.528 -25.280 1.00 93.88 190 ALA A N 1
ATOM 1480 C CA . ALA A 1 190 ? 20.450 0.012 -24.307 1.00 93.88 190 ALA A CA 1
ATOM 1481 C C . ALA A 1 190 ? 19.595 -1.082 -24.938 1.00 93.88 190 ALA A C 1
ATOM 1483 O O . ALA A 1 190 ? 19.110 -0.946 -26.065 1.00 93.88 190 ALA A O 1
ATOM 1484 N N . ILE A 1 191 ? 19.429 -2.173 -24.196 1.00 95.44 191 ILE A N 1
ATOM 1485 C CA . ILE A 1 191 ? 18.532 -3.273 -24.534 1.00 95.44 191 ILE A CA 1
ATOM 1486 C C . ILE A 1 191 ? 17.405 -3.276 -23.507 1.00 95.44 191 ILE A C 1
ATOM 1488 O O . ILE A 1 191 ? 17.596 -3.682 -22.360 1.00 95.44 191 ILE A O 1
ATOM 1492 N N . HIS A 1 192 ? 16.228 -2.842 -23.934 1.00 93.38 192 HIS A N 1
ATOM 1493 C CA . HIS A 1 192 ? 15.004 -2.813 -23.146 1.00 93.38 192 HIS A CA 1
ATOM 1494 C C . HIS A 1 192 ? 14.305 -4.166 -23.246 1.00 93.38 192 HIS A C 1
ATOM 1496 O O . HIS A 1 192 ? 13.911 -4.585 -24.334 1.00 93.38 192 HIS A O 1
ATOM 1502 N N . VAL A 1 193 ? 14.119 -4.855 -22.124 1.00 94.38 193 VAL A N 1
ATOM 1503 C CA . VAL A 1 193 ? 13.327 -6.085 -22.056 1.00 94.38 193 VAL A CA 1
ATOM 1504 C C . VAL A 1 193 ? 11.921 -5.716 -21.612 1.00 94.38 193 VAL A C 1
ATOM 1506 O O . VAL A 1 193 ? 11.695 -5.286 -20.481 1.00 94.38 193 VAL A O 1
ATOM 1509 N N . LEU A 1 194 ? 10.966 -5.880 -22.517 1.00 91.50 194 LEU A N 1
ATOM 1510 C CA . LEU A 1 194 ? 9.591 -5.422 -22.373 1.00 91.50 194 LEU A CA 1
ATOM 1511 C C . LEU A 1 194 ? 8.647 -6.622 -22.373 1.00 91.50 194 LEU A C 1
ATOM 1513 O O . LEU A 1 194 ? 8.834 -7.587 -23.112 1.00 91.50 194 LEU A O 1
ATOM 1517 N N . THR A 1 195 ? 7.581 -6.552 -21.589 1.00 89.50 195 THR A N 1
ATOM 1518 C CA . THR A 1 195 ? 6.468 -7.501 -21.681 1.00 89.50 195 THR A CA 1
ATOM 1519 C C . THR A 1 195 ? 5.161 -6.800 -21.362 1.00 89.50 195 THR A C 1
ATOM 1521 O O . THR A 1 195 ? 5.138 -5.704 -20.803 1.00 89.50 195 THR A O 1
ATOM 1524 N N . ASP A 1 196 ? 4.069 -7.428 -21.754 1.00 85.00 196 ASP A N 1
ATOM 1525 C CA . ASP A 1 196 ? 2.734 -7.010 -21.375 1.00 85.00 196 ASP A CA 1
ATOM 1526 C C . ASP A 1 196 ? 2.471 -7.464 -19.939 1.00 85.00 196 ASP A C 1
ATOM 1528 O O . ASP A 1 196 ? 2.300 -8.651 -19.658 1.00 85.00 196 ASP A O 1
ATOM 1532 N N . VAL A 1 197 ? 2.473 -6.512 -19.009 1.00 77.12 197 VAL A N 1
ATOM 1533 C CA . VAL A 1 197 ? 2.123 -6.767 -17.610 1.00 77.12 197 VAL A CA 1
ATOM 1534 C C . VAL A 1 197 ? 0.721 -6.222 -17.365 1.00 77.12 197 VAL A C 1
ATOM 1536 O O . VAL A 1 197 ? 0.335 -5.215 -17.961 1.00 77.12 197 VAL A O 1
ATOM 1539 N N . GLY A 1 198 ? -0.043 -6.881 -16.483 1.00 67.50 198 GLY A N 1
ATOM 1540 C CA . GLY A 1 198 ? -1.362 -6.405 -16.060 1.00 67.50 198 GLY A CA 1
ATOM 1541 C C . GLY A 1 198 ? -1.292 -4.920 -15.716 1.00 67.50 198 GLY A C 1
ATOM 1542 O O . GLY A 1 198 ? -0.517 -4.521 -14.834 1.00 67.50 198 GLY A O 1
ATOM 1543 N N . GLY A 1 199 ? -2.010 -4.119 -16.499 1.00 61.53 199 GLY A N 1
ATOM 1544 C CA . GLY A 1 199 ? -2.024 -2.673 -16.376 1.00 61.53 199 GLY A CA 1
ATOM 1545 C C . GLY A 1 199 ? -2.952 -2.225 -15.255 1.00 61.53 199 GLY A C 1
ATOM 1546 O O . GLY A 1 199 ? -3.429 -3.024 -14.449 1.00 61.53 199 GLY A O 1
ATOM 1547 N N . SER A 1 200 ? -3.188 -0.925 -15.187 1.00 57.94 200 SER A N 1
ATOM 1548 C CA . SER A 1 200 ? -4.103 -0.329 -14.218 1.00 57.94 200 SER A CA 1
ATOM 1549 C C . SER A 1 200 ? -5.502 -0.210 -14.836 1.00 57.94 200 SER A C 1
ATOM 1551 O O . SER A 1 200 ? -5.599 -0.046 -16.046 1.00 57.94 200 SER A O 1
ATOM 1553 N N . THR A 1 201 ? -6.591 -0.279 -14.060 1.00 56.19 201 THR A N 1
ATOM 1554 C CA . THR A 1 201 ? -7.958 -0.041 -14.588 1.00 56.19 201 THR A CA 1
ATOM 1555 C C . THR A 1 201 ? -8.149 1.397 -15.092 1.00 56.19 201 THR A C 1
ATOM 1557 O O . THR A 1 201 ? -9.031 1.663 -15.905 1.00 56.19 201 THR A O 1
ATOM 1560 N N . GLU A 1 202 ? -7.302 2.324 -14.636 1.00 56.62 202 GLU A N 1
ATOM 1561 C CA . GLU A 1 202 ? -7.198 3.717 -15.100 1.00 56.62 202 GLU A CA 1
ATOM 1562 C C . GLU A 1 202 ? -6.238 3.897 -16.288 1.00 56.62 202 GLU A C 1
ATOM 1564 O O . GLU A 1 202 ? -6.192 4.963 -16.901 1.00 56.62 202 GLU A O 1
ATOM 1569 N N . LYS A 1 203 ? -5.480 2.856 -16.637 1.00 57.22 203 LYS A N 1
ATOM 1570 C CA . LYS A 1 203 ? -4.582 2.784 -17.791 1.00 57.22 203 LYS A CA 1
ATOM 1571 C C . LYS A 1 203 ? -5.085 1.671 -18.722 1.00 57.22 203 LYS A C 1
ATOM 1573 O O . LYS A 1 203 ? -6.170 1.122 -18.550 1.00 57.22 203 LYS A O 1
ATOM 1578 N N . SER A 1 204 ? -4.340 1.358 -19.776 1.00 54.62 204 SER A N 1
ATOM 1579 C CA . SER A 1 204 ? -4.644 0.171 -20.583 1.00 54.62 204 SER A CA 1
ATOM 1580 C C . SER A 1 204 ? -4.645 -1.078 -19.687 1.00 54.62 204 SER A C 1
ATOM 1582 O O . SER A 1 204 ? -3.718 -1.240 -18.898 1.00 54.62 204 SER A O 1
ATOM 1584 N N . PHE A 1 205 ? -5.640 -1.970 -19.825 1.00 56.38 205 PHE A N 1
ATOM 1585 C CA . PHE A 1 205 ? -5.745 -3.229 -19.054 1.00 56.38 205 PHE A CA 1
ATOM 1586 C C . PHE A 1 205 ? -4.492 -4.113 -19.197 1.00 56.38 205 PHE A C 1
ATOM 1588 O O . PHE A 1 205 ? -4.169 -4.928 -18.333 1.00 56.38 205 PHE A O 1
ATOM 1595 N N . VAL A 1 206 ? -3.753 -3.900 -20.284 1.00 65.00 206 VAL A N 1
ATOM 1596 C CA . VAL A 1 206 ? -2.433 -4.459 -20.549 1.00 65.00 206 VAL A CA 1
ATOM 1597 C C . VAL A 1 206 ? -1.474 -3.309 -20.829 1.00 65.00 206 VAL A C 1
ATOM 1599 O O . VAL A 1 206 ? -1.714 -2.503 -21.726 1.00 65.00 206 VAL A O 1
ATOM 1602 N N . GLU A 1 207 ? -0.392 -3.211 -20.068 1.00 74.56 207 GLU A N 1
ATOM 1603 C CA . GLU A 1 207 ? 0.611 -2.168 -20.252 1.00 74.56 207 GLU A CA 1
ATOM 1604 C C . GLU A 1 207 ? 1.942 -2.802 -20.637 1.00 74.56 207 GLU A C 1
ATOM 1606 O O . GLU A 1 207 ? 2.536 -3.548 -19.851 1.00 74.56 207 GLU A O 1
ATOM 1611 N N . GLU A 1 208 ? 2.434 -2.470 -21.833 1.00 81.56 208 GLU A N 1
ATOM 1612 C CA . GLU A 1 208 ? 3.816 -2.765 -22.190 1.00 81.56 208 GLU A CA 1
ATOM 1613 C C . GLU A 1 208 ? 4.730 -2.075 -21.176 1.00 81.56 208 GLU A C 1
ATOM 1615 O O . GLU A 1 208 ? 4.757 -0.847 -21.048 1.00 81.56 208 GLU A O 1
ATOM 1620 N N . THR A 1 209 ? 5.437 -2.900 -20.418 1.00 83.50 209 THR A N 1
ATOM 1621 C CA . THR A 1 209 ? 6.249 -2.495 -19.283 1.00 83.50 209 THR A CA 1
ATOM 1622 C C . THR A 1 209 ? 7.653 -3.029 -19.487 1.00 83.50 209 THR A C 1
ATOM 1624 O O . THR A 1 209 ? 7.840 -4.217 -19.759 1.00 83.50 209 THR A O 1
ATOM 1627 N N . GLU A 1 210 ? 8.648 -2.164 -19.314 1.00 87.50 210 GLU A N 1
ATOM 1628 C CA . GLU A 1 210 ? 10.033 -2.606 -19.206 1.00 87.50 210 GLU A CA 1
ATOM 1629 C C . GLU A 1 210 ? 10.202 -3.358 -17.885 1.00 87.50 210 GLU A C 1
ATOM 1631 O O . GLU A 1 210 ? 9.940 -2.816 -16.810 1.00 87.50 210 GLU A O 1
ATOM 1636 N N . ILE A 1 211 ? 10.594 -4.625 -17.966 1.00 89.56 211 ILE A N 1
ATOM 1637 C CA . ILE A 1 211 ? 10.834 -5.493 -16.807 1.00 89.56 211 ILE A CA 1
ATOM 1638 C C . ILE A 1 211 ? 12.313 -5.550 -16.432 1.00 89.56 211 ILE A C 1
ATOM 1640 O O . ILE A 1 211 ? 12.643 -5.903 -15.299 1.00 89.56 211 ILE A O 1
ATOM 1644 N N . MET A 1 212 ? 13.189 -5.184 -17.363 1.00 91.81 212 MET A N 1
ATOM 1645 C CA . MET A 1 212 ? 14.631 -5.097 -17.188 1.00 91.81 212 MET A CA 1
ATOM 1646 C C . MET A 1 212 ? 15.215 -4.267 -18.330 1.00 91.81 212 MET A C 1
ATOM 1648 O O . MET A 1 212 ? 14.701 -4.336 -19.445 1.00 91.81 212 MET A O 1
ATOM 1652 N N . ALA A 1 213 ? 16.302 -3.545 -18.087 1.00 91.81 213 ALA A N 1
ATOM 1653 C CA . ALA A 1 213 ? 17.136 -3.023 -19.160 1.00 91.81 213 ALA A CA 1
ATOM 1654 C C . ALA A 1 213 ? 18.601 -3.369 -18.924 1.00 91.81 213 ALA A C 1
ATOM 1656 O O . ALA A 1 213 ? 19.055 -3.464 -17.781 1.00 91.81 213 ALA A O 1
ATOM 1657 N N . PHE A 1 214 ? 19.326 -3.534 -20.022 1.00 93.62 214 PHE A N 1
ATOM 1658 C CA . PHE A 1 214 ? 20.778 -3.623 -20.043 1.00 93.62 214 PHE A CA 1
ATOM 1659 C C . PHE A 1 214 ? 21.311 -2.369 -20.719 1.00 93.62 214 PHE A C 1
ATOM 1661 O O . PHE A 1 214 ? 21.185 -2.221 -21.934 1.00 93.62 214 PHE A O 1
ATOM 1668 N N . ASP A 1 215 ? 21.904 -1.482 -19.935 1.00 92.31 215 ASP A N 1
ATOM 1669 C CA . ASP A 1 215 ? 22.566 -0.280 -20.415 1.00 92.31 215 ASP A CA 1
ATOM 1670 C C . ASP A 1 215 ? 24.047 -0.616 -20.630 1.00 92.31 215 ASP A C 1
ATOM 1672 O O . ASP A 1 215 ? 24.865 -0.568 -19.708 1.00 92.31 215 ASP A O 1
ATOM 1676 N N . LEU A 1 216 ? 24.400 -0.991 -21.866 1.00 93.25 216 LEU A N 1
ATOM 1677 C CA . LEU A 1 216 ? 25.767 -1.321 -22.294 1.00 93.25 216 LEU A CA 1
ATOM 1678 C C . LEU A 1 216 ? 26.553 -0.031 -22.556 1.00 93.25 216 LEU A C 1
ATOM 1680 O O . LEU A 1 216 ? 27.002 0.234 -23.673 1.00 93.25 216 LEU A O 1
ATOM 1684 N N . PHE A 1 217 ? 26.644 0.816 -21.535 1.00 93.62 217 PHE A N 1
ATOM 1685 C CA . PHE A 1 217 ? 27.309 2.109 -21.626 1.00 93.62 217 PHE A CA 1
ATOM 1686 C C . PHE A 1 217 ? 28.822 1.963 -21.494 1.00 93.62 217 PHE A C 1
ATOM 1688 O O . PHE A 1 217 ? 29.326 0.995 -20.922 1.00 93.62 217 PHE A O 1
ATOM 1695 N N . TRP A 1 218 ? 29.560 2.913 -22.062 1.00 90.12 218 TRP A N 1
ATOM 1696 C CA . TRP A 1 218 ? 31.020 2.841 -22.118 1.00 90.12 218 TRP A CA 1
ATOM 1697 C C . TRP A 1 218 ? 31.667 3.001 -20.747 1.00 90.12 218 TRP A C 1
ATOM 1699 O O . TRP A 1 218 ? 32.625 2.285 -20.438 1.00 90.12 218 TRP A O 1
ATOM 1709 N N . ASP A 1 219 ? 31.160 3.923 -19.928 1.00 90.44 219 ASP A N 1
ATOM 1710 C CA . ASP A 1 219 ? 31.717 4.168 -18.604 1.00 90.44 219 ASP A CA 1
ATOM 1711 C C . ASP A 1 219 ? 30.994 3.408 -17.492 1.00 90.44 219 ASP A C 1
ATOM 1713 O O . ASP A 1 219 ? 31.636 2.719 -16.697 1.00 90.44 219 ASP A O 1
ATOM 1717 N N . GLY A 1 220 ? 29.665 3.480 -17.457 1.00 90.31 220 GLY A N 1
ATOM 1718 C CA . GLY A 1 220 ? 28.850 2.819 -16.444 1.00 90.31 220 GLY A CA 1
ATOM 1719 C C . GLY A 1 220 ? 27.973 1.704 -17.005 1.00 90.31 220 GLY A C 1
ATOM 1720 O O . GLY A 1 220 ? 26.751 1.845 -16.918 1.00 90.31 220 GLY A O 1
ATOM 1721 N N . PRO A 1 221 ? 28.527 0.604 -17.556 1.00 91.81 221 PRO A N 1
ATOM 1722 C CA . PRO A 1 221 ? 27.705 -0.516 -17.980 1.00 91.81 221 PRO A CA 1
ATOM 1723 C C . PRO A 1 221 ? 26.984 -1.109 -16.768 1.00 91.81 221 PRO A C 1
ATOM 1725 O O . PRO A 1 221 ? 27.593 -1.429 -15.740 1.00 91.81 221 PRO A O 1
ATOM 1728 N N . HIS A 1 222 ? 25.670 -1.231 -16.874 1.00 92.00 222 HIS A N 1
ATOM 1729 C CA . HIS A 1 222 ? 24.834 -1.748 -15.804 1.00 92.00 222 HIS A CA 1
ATOM 1730 C C . HIS A 1 222 ? 23.587 -2.402 -16.374 1.00 92.00 222 HIS A C 1
ATOM 1732 O O . HIS A 1 222 ? 23.207 -2.189 -17.523 1.00 92.00 222 HIS A O 1
ATOM 1738 N N . TYR A 1 223 ? 22.923 -3.193 -15.548 1.00 91.44 223 TYR A N 1
ATOM 1739 C CA . TYR A 1 223 ? 21.540 -3.558 -15.799 1.00 91.44 223 TYR A CA 1
ATOM 1740 C C . TYR A 1 223 ? 20.682 -3.020 -14.674 1.00 91.44 223 TYR A C 1
ATOM 1742 O O . TYR A 1 223 ? 21.152 -2.802 -13.556 1.00 91.44 223 TYR A O 1
ATOM 1750 N N . HIS A 1 224 ? 19.413 -2.801 -14.962 1.00 86.69 224 HIS A N 1
ATOM 1751 C CA . HIS A 1 224 ? 18.461 -2.441 -13.938 1.00 86.69 224 HIS A CA 1
ATOM 1752 C C . HIS A 1 224 ? 17.166 -3.196 -14.123 1.00 86.69 224 HIS A C 1
ATOM 1754 O O . HIS A 1 224 ? 16.743 -3.504 -15.239 1.00 86.69 224 HIS A O 1
ATOM 1760 N N . TYR A 1 225 ? 16.532 -3.524 -13.006 1.00 85.94 225 TYR A N 1
A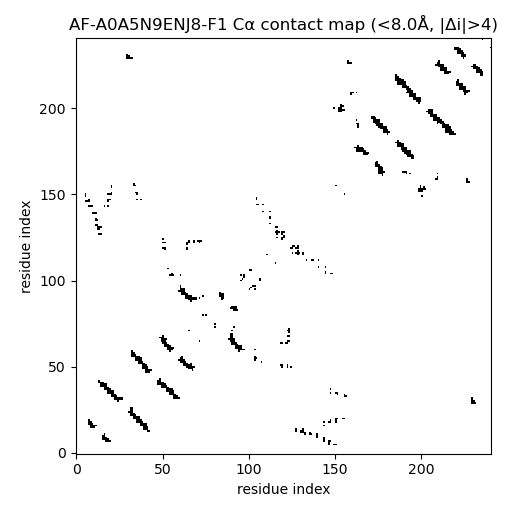TOM 1761 C CA . TYR A 1 225 ? 15.186 -4.062 -13.071 1.00 85.94 225 TYR A CA 1
ATOM 1762 C C . TYR A 1 225 ? 14.218 -2.986 -13.537 1.00 85.94 225 TYR A C 1
ATOM 1764 O O . TYR A 1 225 ? 14.481 -1.796 -13.416 1.00 85.94 225 TYR A O 1
ATOM 1772 N N . GLY A 1 226 ? 13.081 -3.414 -14.065 1.00 75.69 226 GLY A N 1
ATOM 1773 C CA . GLY A 1 226 ? 12.059 -2.508 -14.544 1.00 75.69 226 GLY A CA 1
ATOM 1774 C C . GLY A 1 226 ? 11.558 -1.544 -13.461 1.00 75.69 226 GLY A C 1
ATOM 1775 O O . GLY A 1 226 ? 11.713 -1.798 -12.261 1.00 75.69 226 GLY A O 1
ATOM 1776 N N . PRO A 1 227 ? 10.851 -0.476 -13.847 1.00 70.12 227 PRO A N 1
ATOM 1777 C CA . PRO A 1 227 ? 10.276 0.514 -12.932 1.00 70.12 227 PRO A CA 1
ATOM 1778 C C . PRO A 1 227 ? 9.396 -0.068 -11.816 1.00 70.12 227 PRO A C 1
ATOM 1780 O O . PRO A 1 227 ? 9.298 0.510 -10.737 1.00 70.12 227 PRO A O 1
ATOM 1783 N N . ARG A 1 228 ? 8.803 -1.254 -12.028 1.00 69.50 228 ARG A N 1
ATOM 1784 C CA . ARG A 1 228 ? 8.056 -1.981 -10.984 1.00 69.50 228 ARG A CA 1
ATOM 1785 C C . ARG A 1 228 ? 8.929 -2.526 -9.847 1.00 69.50 228 ARG A C 1
ATOM 1787 O O . ARG A 1 228 ? 8.373 -2.876 -8.815 1.00 69.50 228 ARG A O 1
ATOM 1794 N N . ASN A 1 229 ? 10.246 -2.587 -10.021 1.00 72.00 229 ASN A N 1
ATOM 1795 C CA . ASN A 1 229 ? 11.222 -3.041 -9.032 1.00 72.00 229 ASN A CA 1
ATOM 1796 C C . ASN A 1 229 ? 12.241 -1.926 -8.710 1.00 72.00 229 ASN A C 1
ATOM 1798 O O . ASN A 1 229 ? 13.453 -2.146 -8.709 1.00 72.00 229 ASN A O 1
ATOM 1802 N N . LYS A 1 230 ? 11.732 -0.702 -8.500 1.00 69.50 230 LYS A N 1
ATOM 1803 C CA . LYS A 1 230 ? 12.491 0.513 -8.134 1.00 69.50 230 LYS A CA 1
ATOM 1804 C C . LYS A 1 230 ? 13.611 0.905 -9.092 1.00 69.50 230 LYS A C 1
ATOM 1806 O O . LYS A 1 230 ? 14.512 1.633 -8.694 1.00 69.50 230 LYS A O 1
ATOM 1811 N N . ASN A 1 231 ? 13.578 0.425 -10.333 1.00 72.88 231 ASN A N 1
ATOM 1812 C CA . ASN A 1 231 ? 14.656 0.671 -11.282 1.00 72.88 231 ASN A CA 1
ATOM 1813 C C . ASN A 1 231 ? 16.046 0.325 -10.706 1.00 72.88 231 ASN A C 1
ATOM 1815 O O . ASN A 1 231 ? 17.012 1.053 -10.923 1.00 72.88 231 ASN A O 1
ATOM 1819 N N . HIS A 1 232 ? 16.130 -0.719 -9.868 1.00 77.00 232 HIS A N 1
ATOM 1820 C CA . HIS A 1 232 ? 17.341 -1.008 -9.100 1.00 77.00 232 HIS A CA 1
ATOM 1821 C C . HIS A 1 232 ? 18.491 -1.342 -10.053 1.00 77.00 232 HIS A C 1
ATOM 1823 O O . HIS A 1 232 ? 18.453 -2.374 -10.726 1.00 77.00 232 HIS A O 1
ATOM 1829 N N . ARG A 1 233 ? 19.493 -0.455 -10.086 1.00 84.75 233 ARG A N 1
ATOM 1830 C CA . ARG A 1 233 ? 20.690 -0.535 -10.927 1.00 84.75 233 ARG A CA 1
ATOM 1831 C C . ARG A 1 233 ? 21.776 -1.394 -10.297 1.00 84.75 233 ARG A C 1
ATOM 1833 O O . ARG A 1 233 ? 22.125 -1.220 -9.134 1.00 84.75 233 ARG A O 1
ATOM 1840 N N . ILE A 1 234 ? 22.347 -2.280 -11.099 1.00 85.62 234 ILE A N 1
ATOM 1841 C CA . ILE A 1 234 ? 23.467 -3.140 -10.737 1.00 85.62 234 ILE A CA 1
ATOM 1842 C C . ILE A 1 234 ? 24.565 -2.918 -11.773 1.00 85.62 234 ILE A C 1
ATOM 1844 O O . ILE A 1 234 ? 24.452 -3.334 -12.927 1.00 85.62 234 ILE A O 1
ATOM 1848 N N . TYR A 1 235 ? 25.617 -2.226 -11.342 1.00 86.94 235 TYR A N 1
ATOM 1849 C CA . TYR A 1 235 ? 26.779 -1.915 -12.166 1.00 86.94 235 TYR A CA 1
ATOM 1850 C C . TYR A 1 235 ? 27.691 -3.125 -12.298 1.00 86.94 235 TYR A C 1
ATOM 1852 O O . TYR A 1 235 ? 27.919 -3.857 -11.331 1.00 86.94 235 TYR A O 1
ATOM 1860 N N . TRP A 1 236 ? 28.226 -3.326 -13.497 1.00 84.38 236 TRP A N 1
ATOM 1861 C CA . TRP A 1 236 ? 29.232 -4.350 -13.718 1.00 84.38 236 TRP A CA 1
ATOM 1862 C C . TRP A 1 236 ? 30.618 -3.834 -13.368 1.00 84.38 236 TRP A C 1
ATOM 1864 O O . TRP A 1 236 ? 31.024 -2.738 -13.759 1.00 84.38 236 TRP A O 1
ATOM 1874 N N . ASP A 1 237 ? 31.362 -4.670 -12.651 1.00 82.38 237 ASP A N 1
ATOM 1875 C CA . ASP A 1 237 ? 32.787 -4.466 -12.472 1.00 82.38 237 ASP A CA 1
ATOM 1876 C C . ASP A 1 237 ? 33.498 -4.805 -13.783 1.00 82.38 237 ASP A C 1
ATOM 1878 O O . ASP A 1 237 ? 33.678 -5.974 -14.119 1.00 82.38 237 ASP A O 1
ATOM 1882 N N . ARG A 1 238 ? 33.919 -3.764 -14.507 1.00 76.69 238 ARG A N 1
ATOM 1883 C CA . ARG A 1 238 ? 34.662 -3.873 -15.773 1.00 76.69 238 ARG A CA 1
ATOM 1884 C C . ARG A 1 238 ? 36.009 -4.595 -15.640 1.00 76.69 238 ARG A C 1
ATOM 1886 O O . ARG A 1 238 ? 36.639 -4.858 -16.654 1.00 76.69 238 ARG A O 1
ATOM 1893 N N . THR A 1 239 ? 36.487 -4.876 -14.427 1.00 78.12 239 THR A N 1
ATOM 1894 C CA . THR A 1 239 ? 37.707 -5.669 -14.209 1.00 78.12 239 THR A CA 1
ATOM 1895 C C . THR A 1 239 ? 37.446 -7.175 -14.131 1.00 78.12 239 THR A C 1
ATOM 1897 O O . THR A 1 239 ? 38.387 -7.957 -14.268 1.00 78.12 239 THR A O 1
ATOM 1900 N N . LEU A 1 240 ? 36.190 -7.587 -13.922 1.00 67.62 240 LEU A N 1
ATOM 1901 C CA . LEU A 1 240 ? 35.773 -8.985 -13.765 1.00 67.62 240 LEU A CA 1
ATOM 1902 C C . LEU A 1 240 ? 35.039 -9.552 -14.994 1.00 67.62 240 LEU A C 1
ATOM 1904 O O . LEU A 1 240 ? 34.608 -10.707 -14.951 1.00 67.62 240 LEU A O 1
ATOM 1908 N N . VAL A 1 241 ? 34.894 -8.763 -16.065 1.00 59.19 241 VAL A N 1
ATOM 1909 C CA . VAL A 1 241 ? 34.250 -9.141 -17.338 1.00 59.19 241 VAL A CA 1
ATOM 1910 C C . VAL A 1 241 ? 35.116 -8.799 -18.540 1.00 59.19 241 VAL A C 1
ATOM 1912 O O . VAL A 1 241 ? 35.822 -7.769 -18.489 1.00 59.19 241 VAL A O 1
#

Radius of gyration: 22.08 Å; Cα contacts (8 Å, |Δi|>4): 483; chains: 1; bounding box: 58×32×59 Å

pLDDT: mean 85.08, std 14.71, range [39.22, 98.5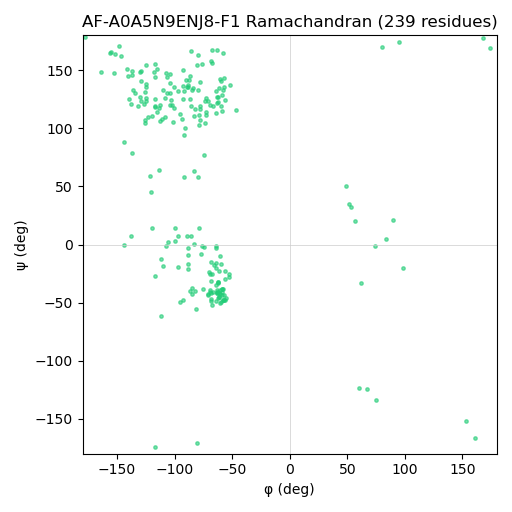]

Sequence (241 aa):
MVQAEIKTTFEAGPVTFTARHELWDGNIQDHADQGVSIVVQAEVNGEKTILLRFNCFDIERSYIYGPENPDLKSDGPMMLAGRTENSTGMGKMYRMDPTADGNPIGWTMKTIKKQLPEMLDRAGYPEIAKEIDFEVLADVVPELEASARELFVAKRNTVKHNRGTDIFEAGNIRFGLEMRRLPVGDGGLAIHVLTDVGGSTEKSFVEETEIMAFDLFWDGPHYHYGPRNKNHRIYWDRTLV